Protein AF-A0A371QJ88-F1 (afdb_monomer)

Foldseek 3Di:
DDDDDDDDDDDDDDDPPPDDDPDDDPPVVPDPVVVVVVLVVVPPPPPDDCPVVLVSLLVVLQVVQVVLCVVCDPLQDDAQAKWKDFLQLAFKAAAPVLLVSCCSSNVGNFRTAGADQSVPDPRIGGHPLCPDLVLVLLCCCQVVVDDSCPGPVLVVVVVCQVVVNDDPDNDNVVVVVVVVVLNVQLVVCLVVVAHDPPSVQAWEWEAGLVRRTYTYNDNSSVSSSCVSSPRRIYMHTGHYYYNNCSVVRVVGRDD

Radius of gyration: 26.56 Å; Cα contacts (8 Å, |Δi|>4): 319; chains: 1; bounding box: 78×55×62 Å

Secondary structure (DSSP, 8-state):
---------------TTS-------SSSTT-HHHHHHHHHHHHTT--SSTHHHHHHHHHHHHHHHHHHHHHHGGGSPPTT-EEEE-GGGEEEEE-HHHHHHHHHHHS-SS--EE-S-GGGSTTEEE--GGGSHHHHHHHHHHTT---GGGSHHHHHHHHHHHTT---S-SSHHHHHHHHHHHHHHHHHHHHHS-----TTTPEEEEE-TTS-EEE-SS-HHHHHHHHHHT-S-EEEEEEEEEGGGHHHHHTTB--

Mean predicted aligned error: 11.74 Å

pLDDT: mean 81.13, std 22.82, range [25.97, 98.56]

Structure (mmCIF, N/CA/C/O backbone):
data_AF-A0A371QJ88-F1
#
_entry.id   AF-A0A371QJ88-F1
#
loop_
_atom_site.group_PDB
_atom_site.id
_atom_site.type_symbol
_atom_site.label_atom_id
_atom_site.label_alt_id
_atom_site.label_comp_id
_atom_site.label_asym_id
_atom_site.label_entity_id
_atom_site.label_seq_id
_atom_site.pdbx_PDB_ins_code
_atom_site.Cartn_x
_atom_site.Cartn_y
_atom_site.Cartn_z
_atom_site.occupancy
_atom_site.B_iso_or_equiv
_atom_site.auth_seq_id
_atom_site.auth_comp_id
_atom_site.auth_asym_id
_atom_site.auth_atom_id
_atom_site.pdbx_PDB_model_num
ATOM 1 N N . MET A 1 1 ? 50.096 42.044 33.458 1.00 40.06 1 MET A N 1
ATOM 2 C CA . MET A 1 1 ? 49.447 41.025 32.610 1.00 40.06 1 MET A CA 1
ATOM 3 C C . MET A 1 1 ? 48.697 41.767 31.495 1.00 40.06 1 MET A C 1
ATOM 5 O O . MET A 1 1 ? 47.484 41.853 31.552 1.00 40.06 1 MET A O 1
ATOM 9 N N . THR A 1 2 ? 49.337 42.607 30.660 1.00 27.50 2 THR A N 1
ATOM 10 C CA . THR A 1 2 ? 50.165 42.291 29.455 1.00 27.50 2 THR A CA 1
ATOM 11 C C . THR A 1 2 ? 49.431 41.319 28.518 1.00 27.50 2 THR A C 1
ATOM 13 O O . THR A 1 2 ? 49.314 40.153 28.862 1.00 27.50 2 THR A O 1
ATOM 16 N N . SER A 1 3 ? 48.706 41.767 27.480 1.00 27.89 3 SER A N 1
ATOM 17 C CA . SER A 1 3 ? 49.141 42.297 26.161 1.00 27.89 3 SER A CA 1
ATOM 18 C C . SER A 1 3 ? 50.117 41.377 25.418 1.00 27.89 3 SER A C 1
ATOM 20 O O . SER A 1 3 ? 51.219 41.169 25.913 1.00 27.89 3 SER A O 1
ATOM 22 N N . PHE A 1 4 ? 49.736 40.860 24.241 1.00 27.59 4 PHE A N 1
ATOM 23 C CA . PHE A 1 4 ? 50.265 41.306 22.938 1.00 27.59 4 PHE A CA 1
ATOM 24 C C . PHE A 1 4 ? 49.777 40.415 21.780 1.00 27.59 4 PHE A C 1
ATOM 26 O O . PHE A 1 4 ? 49.982 39.204 21.759 1.00 27.59 4 PHE A O 1
ATOM 33 N N . TYR A 1 5 ? 49.188 41.071 20.779 1.00 29.75 5 TYR A N 1
ATOM 34 C CA . TYR A 1 5 ? 49.092 40.615 19.394 1.00 29.75 5 TYR A CA 1
ATOM 35 C C . TYR A 1 5 ? 50.493 40.329 18.825 1.00 29.75 5 TYR A C 1
ATOM 37 O O . TYR A 1 5 ? 51.413 41.124 19.027 1.00 29.75 5 TYR A O 1
ATOM 45 N N . LYS A 1 6 ? 50.639 39.267 18.022 1.00 29.31 6 LYS A N 1
ATOM 46 C CA . LYS A 1 6 ? 51.743 39.139 17.059 1.00 29.31 6 LYS A CA 1
ATOM 47 C C . LYS A 1 6 ? 51.201 38.791 15.677 1.00 29.31 6 LYS A C 1
ATOM 49 O O . LYS A 1 6 ? 50.751 37.679 15.425 1.00 29.31 6 LYS A O 1
ATOM 54 N N . HIS A 1 7 ? 51.281 39.782 14.795 1.00 30.50 7 HIS A N 1
ATOM 55 C CA . HIS A 1 7 ? 51.346 39.603 13.353 1.00 30.50 7 HIS A CA 1
ATOM 56 C C . HIS A 1 7 ? 52.623 38.841 12.974 1.00 30.50 7 HIS A C 1
ATOM 58 O O . HIS A 1 7 ? 53.701 39.153 13.481 1.00 30.50 7 HIS A O 1
ATOM 64 N N . GLN A 1 8 ? 52.515 37.934 12.005 1.00 27.50 8 GLN A N 1
ATOM 65 C CA . GLN A 1 8 ? 53.605 37.626 11.083 1.00 27.50 8 GLN A CA 1
ATOM 66 C C . GLN A 1 8 ? 53.040 37.509 9.663 1.00 27.50 8 GLN A C 1
ATOM 68 O O . GLN A 1 8 ? 52.150 36.711 9.384 1.00 27.50 8 GLN A O 1
ATOM 73 N N . THR A 1 9 ? 53.543 38.383 8.798 1.00 30.31 9 THR A N 1
ATOM 74 C CA . THR A 1 9 ? 53.370 38.433 7.343 1.00 30.31 9 THR A CA 1
ATOM 75 C C . THR A 1 9 ? 54.591 37.836 6.637 1.00 30.31 9 THR A C 1
ATOM 77 O O . THR A 1 9 ? 55.674 37.822 7.218 1.00 30.31 9 THR A O 1
ATOM 80 N N . PHE A 1 10 ? 54.401 37.509 5.349 1.00 25.97 10 PHE A N 1
ATOM 81 C CA . PHE A 1 10 ? 55.337 36.968 4.340 1.00 25.97 10 PHE A CA 1
ATOM 82 C C . PHE A 1 10 ? 55.585 35.451 4.439 1.00 25.97 10 PHE A C 1
ATOM 84 O O . PHE A 1 10 ? 55.811 34.930 5.516 1.00 25.97 10 PHE A O 1
ATOM 91 N N . SER A 1 11 ? 55.535 34.667 3.359 1.00 26.05 11 SER A N 1
ATOM 92 C CA . SER A 1 11 ? 55.889 34.971 1.970 1.00 26.05 11 SER A CA 1
ATOM 93 C C . SER A 1 11 ? 55.051 34.191 0.944 1.00 26.05 11 SER A C 1
ATOM 95 O O . SER A 1 11 ? 54.441 33.161 1.215 1.00 26.05 11 SER A O 1
ATOM 97 N N . GLN A 1 12 ? 55.041 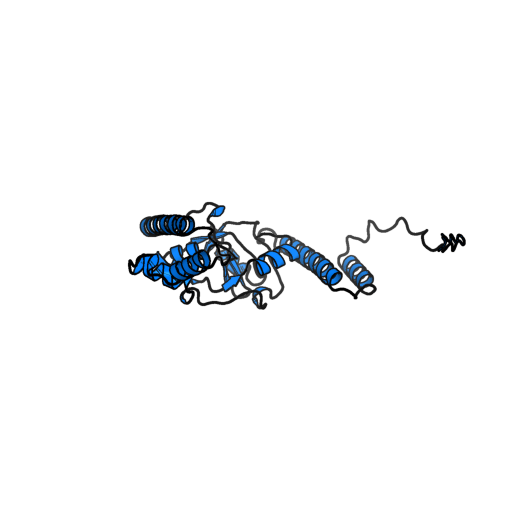34.742 -0.267 1.00 38.69 12 GLN A N 1
ATOM 98 C CA . GLN A 1 12 ? 54.499 34.174 -1.492 1.00 38.69 12 GLN A CA 1
ATOM 99 C C . GLN A 1 12 ? 55.132 32.809 -1.807 1.00 38.69 12 GLN A C 1
ATOM 101 O O . GLN A 1 12 ? 56.353 32.701 -1.889 1.00 38.69 12 GLN A O 1
ATOM 106 N N . ILE A 1 13 ? 54.301 31.806 -2.097 1.00 30.06 13 ILE A N 1
ATOM 107 C CA . ILE A 1 13 ? 54.683 30.691 -2.969 1.00 30.06 13 ILE A CA 1
ATOM 108 C C . ILE A 1 13 ? 53.689 30.684 -4.125 1.00 30.06 13 ILE A C 1
ATOM 110 O O . ILE A 1 13 ? 52.554 30.223 -4.021 1.00 30.06 13 ILE A O 1
ATOM 114 N N . THR A 1 14 ? 54.130 31.265 -5.232 1.00 37.59 14 THR A N 1
ATOM 115 C CA . THR A 1 14 ? 53.551 31.086 -6.556 1.00 37.59 14 THR A CA 1
ATOM 116 C C . THR A 1 14 ? 53.763 29.632 -6.974 1.00 37.59 14 THR A C 1
ATOM 118 O O . THR A 1 14 ? 54.897 29.194 -7.144 1.00 37.59 14 THR A O 1
ATOM 121 N N . ASN A 1 15 ? 52.683 28.866 -7.155 1.00 28.67 15 ASN A N 1
ATOM 122 C CA . ASN A 1 15 ? 52.764 27.577 -7.840 1.00 28.67 15 ASN A CA 1
ATOM 123 C C . ASN A 1 15 ? 52.044 27.682 -9.203 1.00 28.67 15 ASN A C 1
ATOM 125 O O . ASN A 1 15 ? 50.816 27.804 -9.235 1.00 28.67 15 ASN A O 1
ATOM 129 N N . PRO A 1 16 ? 52.777 27.699 -10.332 1.00 31.33 16 PRO A N 1
ATOM 130 C CA . PRO A 1 16 ? 52.271 28.088 -11.650 1.00 31.33 16 PRO A CA 1
ATOM 131 C C . PRO A 1 16 ? 51.608 26.932 -12.424 1.00 31.33 16 PRO A C 1
ATOM 133 O O . PRO A 1 16 ? 51.779 26.818 -13.633 1.00 31.33 16 PRO A O 1
ATOM 136 N N . ALA A 1 17 ? 50.829 26.073 -11.761 1.00 27.61 17 ALA A N 1
ATOM 137 C CA . ALA A 1 17 ? 50.189 24.918 -12.410 1.00 27.61 17 ALA A CA 1
ATOM 138 C C . ALA A 1 17 ? 48.692 25.108 -12.738 1.00 27.61 17 ALA A C 1
ATOM 140 O O . ALA A 1 17 ? 48.061 24.209 -13.287 1.00 27.61 17 ALA A O 1
ATOM 141 N N . TYR A 1 18 ? 48.112 26.278 -12.441 1.00 31.84 18 TYR A N 1
ATOM 142 C CA . TYR A 1 18 ? 46.709 26.604 -12.736 1.00 31.84 18 TYR A CA 1
ATOM 143 C C . TYR A 1 18 ? 46.581 27.628 -13.865 1.00 31.84 18 TYR A C 1
ATOM 145 O O . TYR A 1 18 ? 45.961 28.677 -13.736 1.00 31.84 18 TYR A O 1
ATOM 153 N N . SER A 1 19 ? 47.173 27.324 -15.010 1.00 36.66 19 SER A N 1
ATOM 154 C CA . SER A 1 19 ? 46.778 27.932 -16.276 1.00 36.66 19 SER A CA 1
ATOM 155 C C . SER A 1 19 ? 47.145 26.962 -17.388 1.00 36.66 19 SER A C 1
ATOM 157 O O . SER A 1 19 ? 48.099 26.210 -17.251 1.00 36.66 19 SER A O 1
ATOM 159 N N . VAL A 1 20 ? 46.376 26.979 -18.473 1.00 30.83 20 VAL A N 1
ATOM 160 C CA . VAL A 1 20 ? 46.390 26.004 -19.576 1.00 30.83 20 VAL A CA 1
ATOM 161 C C . VAL A 1 20 ? 45.588 24.737 -19.266 1.00 30.83 20 VAL A C 1
ATOM 163 O O . VAL A 1 20 ? 46.087 23.768 -18.726 1.00 30.83 20 VAL A O 1
ATOM 166 N N . PHE A 1 21 ? 44.294 24.775 -19.583 1.00 26.89 21 PHE A N 1
ATOM 167 C CA . PHE A 1 21 ? 43.638 23.861 -20.533 1.00 26.89 21 PHE A CA 1
ATOM 168 C C . PHE A 1 21 ? 42.166 24.276 -20.627 1.00 26.89 21 PHE A C 1
ATOM 170 O O . PHE A 1 21 ? 41.245 23.615 -20.148 1.00 26.89 21 PHE A O 1
ATOM 177 N N . ARG A 1 22 ? 41.945 25.441 -21.245 1.00 31.52 22 ARG A N 1
ATOM 178 C CA . ARG A 1 22 ? 40.636 25.815 -21.772 1.00 31.52 22 ARG A CA 1
ATOM 179 C C . ARG A 1 22 ? 40.598 25.358 -23.229 1.00 31.52 22 ARG A C 1
ATOM 181 O O . ARG A 1 22 ? 41.499 25.676 -23.994 1.00 31.52 22 ARG A O 1
ATOM 188 N N . VAL A 1 23 ? 39.502 24.685 -23.573 1.00 36.91 23 VAL A N 1
ATOM 189 C CA . VAL A 1 23 ? 39.030 24.361 -24.928 1.00 36.91 23 VAL A CA 1
ATOM 190 C C . VAL A 1 23 ? 39.742 23.195 -25.624 1.00 36.91 23 VAL A C 1
ATOM 192 O O . VAL A 1 23 ? 40.760 23.372 -26.280 1.00 36.91 23 VAL A O 1
ATOM 195 N N . LYS A 1 24 ? 39.118 22.009 -25.557 1.00 31.61 24 LYS A N 1
ATOM 196 C CA . LYS A 1 24 ? 38.758 21.166 -26.720 1.00 31.61 24 LYS A CA 1
ATOM 197 C C . LYS A 1 24 ? 38.134 19.848 -26.243 1.00 31.61 24 LYS A C 1
ATOM 199 O O . LYS A 1 24 ? 38.823 18.849 -26.179 1.00 31.61 24 LYS A O 1
ATOM 204 N N . THR A 1 25 ? 36.830 19.829 -25.958 1.00 40.03 25 THR A N 1
ATOM 205 C CA . THR A 1 25 ? 36.024 18.585 -25.966 1.00 40.03 25 THR A CA 1
ATOM 206 C C . THR A 1 25 ? 34.539 18.922 -25.831 1.00 40.03 25 THR A C 1
ATOM 208 O O . THR A 1 25 ? 33.926 18.691 -24.796 1.00 40.03 25 THR A O 1
ATOM 211 N N . VAL A 1 26 ? 33.944 19.481 -26.885 1.00 35.72 26 VAL A N 1
ATOM 212 C CA . VAL A 1 26 ? 32.475 19.451 -27.039 1.00 35.72 26 VAL A CA 1
ATOM 213 C C . VAL A 1 26 ? 32.051 18.244 -27.894 1.00 35.72 26 VAL A C 1
ATOM 215 O O . VAL A 1 26 ? 30.976 17.702 -27.688 1.00 35.72 26 VAL A O 1
ATOM 218 N N . ASN A 1 27 ? 32.946 17.690 -28.725 1.00 37.84 27 ASN A N 1
ATOM 219 C CA . ASN A 1 27 ? 32.610 16.572 -29.624 1.00 37.84 27 ASN A CA 1
ATOM 220 C C . ASN A 1 27 ? 32.930 15.160 -29.090 1.00 37.84 27 ASN A C 1
ATOM 222 O O . ASN A 1 27 ? 32.548 14.182 -29.720 1.00 37.84 27 ASN A O 1
ATOM 226 N N . GLN A 1 28 ? 33.597 15.011 -27.936 1.00 36.47 28 GLN A N 1
ATOM 227 C CA . GLN A 1 28 ? 33.904 13.687 -27.351 1.00 36.47 28 GLN A CA 1
ATOM 228 C C . GLN A 1 28 ? 32.889 13.215 -26.293 1.00 36.47 28 GLN A C 1
ATOM 230 O O . GLN A 1 28 ? 32.981 12.084 -25.817 1.00 36.47 28 GLN A O 1
ATOM 235 N N . LEU A 1 29 ? 31.909 14.054 -25.942 1.00 39.84 29 LEU A N 1
ATOM 236 C CA . LEU A 1 29 ? 30.897 13.771 -24.914 1.00 39.84 29 LEU A CA 1
ATOM 237 C C . LEU A 1 29 ? 29.719 12.918 -25.417 1.00 39.84 29 LEU A C 1
ATOM 239 O O . LEU A 1 29 ? 28.900 12.491 -24.610 1.00 39.84 29 LEU A O 1
ATOM 243 N N . ASN A 1 30 ? 29.664 12.616 -26.718 1.00 42.38 30 ASN A N 1
ATOM 244 C CA . ASN A 1 30 ? 28.621 11.773 -27.315 1.00 42.38 30 ASN A CA 1
ATOM 245 C C . ASN A 1 30 ? 28.975 10.275 -27.334 1.00 42.38 30 ASN A C 1
ATOM 247 O O . ASN A 1 30 ? 28.167 9.473 -27.790 1.00 42.38 30 ASN A O 1
ATOM 251 N N . ASN A 1 31 ? 30.162 9.883 -26.850 1.00 49.59 31 ASN A N 1
ATOM 252 C CA . ASN A 1 31 ? 30.547 8.476 -26.739 1.00 49.59 31 ASN A CA 1
ATOM 253 C C . ASN A 1 31 ? 30.393 7.988 -25.276 1.00 49.59 31 ASN A C 1
ATOM 255 O O . ASN A 1 31 ? 31.160 8.431 -24.410 1.00 49.59 31 ASN A O 1
ATOM 259 N N . PRO A 1 32 ? 29.453 7.062 -24.989 1.00 52.38 32 PRO A N 1
ATOM 260 C CA . PRO A 1 32 ? 29.212 6.520 -23.650 1.00 52.38 32 PRO A CA 1
ATOM 261 C C . PRO A 1 32 ? 30.454 5.903 -22.991 1.00 52.38 32 PRO A C 1
ATOM 263 O O . PRO A 1 32 ? 30.621 6.013 -21.776 1.00 52.38 32 PRO A O 1
ATOM 266 N N . GLU A 1 33 ? 31.362 5.306 -23.771 1.00 47.72 33 GLU A N 1
ATOM 267 C CA . GLU A 1 33 ? 32.591 4.702 -23.244 1.00 47.72 33 GLU A CA 1
ATOM 268 C C . GLU A 1 33 ? 33.597 5.746 -22.759 1.00 47.72 33 GLU A C 1
ATOM 270 O O . GLU A 1 33 ? 34.283 5.536 -21.758 1.00 47.72 33 GLU A O 1
ATOM 275 N N . ASN A 1 34 ? 33.674 6.896 -23.430 1.00 47.50 34 ASN A N 1
ATOM 276 C CA . ASN A 1 34 ? 34.569 7.980 -23.026 1.00 47.50 34 ASN A CA 1
ATOM 277 C C . ASN A 1 34 ? 34.049 8.686 -21.773 1.00 47.50 34 ASN A C 1
ATOM 279 O O . ASN A 1 34 ? 34.838 9.047 -20.899 1.00 47.50 34 ASN A O 1
ATOM 283 N N . LEU A 1 35 ? 32.725 8.809 -21.636 1.00 48.66 35 LEU A N 1
ATOM 284 C CA . LEU A 1 35 ? 32.104 9.317 -20.416 1.00 48.66 35 LEU A CA 1
ATOM 285 C C . LEU A 1 35 ? 32.332 8.353 -19.239 1.00 48.66 35 LEU A C 1
ATOM 287 O O . LEU A 1 35 ? 32.696 8.800 -18.152 1.00 48.66 35 LEU A O 1
ATOM 291 N N . ALA A 1 36 ? 32.211 7.040 -19.465 1.00 51.59 36 ALA A N 1
ATOM 292 C CA . ALA A 1 36 ? 32.511 6.015 -18.467 1.00 51.59 36 ALA A CA 1
ATOM 293 C C . ALA A 1 36 ? 33.990 6.040 -18.042 1.00 51.59 36 ALA A C 1
ATOM 295 O O . ALA A 1 36 ? 34.281 6.094 -16.849 1.00 51.59 36 ALA A O 1
ATOM 296 N N . LYS A 1 37 ? 34.932 6.105 -18.993 1.00 49.78 37 LYS A N 1
ATOM 297 C CA . LYS A 1 37 ? 36.377 6.202 -18.708 1.00 49.78 37 LYS A CA 1
ATOM 298 C C . LYS A 1 37 ? 36.742 7.491 -17.960 1.00 49.78 37 LYS A C 1
ATOM 300 O O . LYS A 1 37 ? 37.565 7.456 -17.047 1.00 49.78 37 LYS A O 1
ATOM 305 N N . MET A 1 38 ? 36.113 8.620 -18.295 1.00 52.09 38 MET A N 1
ATOM 306 C CA . MET A 1 38 ? 36.354 9.900 -17.617 1.00 52.09 38 MET A CA 1
ATOM 307 C C . MET A 1 38 ? 35.774 9.927 -16.195 1.00 52.09 38 MET A C 1
ATOM 309 O O . MET A 1 38 ? 36.400 10.477 -15.287 1.00 52.09 38 MET A O 1
ATOM 313 N N . LEU A 1 39 ? 34.602 9.317 -15.986 1.00 49.97 39 LEU A N 1
ATOM 314 C CA . LEU A 1 39 ? 34.002 9.171 -14.660 1.00 49.97 39 LEU A CA 1
ATOM 315 C C . LEU A 1 39 ? 34.854 8.258 -13.776 1.00 49.97 39 LEU A C 1
ATOM 317 O O . LEU A 1 39 ? 35.158 8.662 -12.661 1.00 49.97 39 LEU A O 1
ATOM 321 N N . VAL A 1 40 ? 35.329 7.124 -14.306 1.00 51.28 40 VAL A N 1
ATOM 322 C CA . VAL A 1 40 ? 36.216 6.179 -13.604 1.00 51.28 40 VAL A CA 1
ATOM 323 C C . VAL A 1 40 ? 37.545 6.834 -13.205 1.00 51.28 40 VAL A C 1
ATOM 325 O O . VAL A 1 40 ? 37.991 6.670 -12.068 1.00 51.28 40 VAL A O 1
ATOM 328 N N . LYS A 1 41 ? 38.150 7.641 -14.090 1.00 42.88 41 LYS A N 1
ATOM 329 C CA . LYS A 1 41 ? 39.428 8.318 -13.810 1.00 42.88 41 LYS A CA 1
ATOM 330 C C . LYS A 1 41 ? 39.300 9.449 -12.782 1.00 42.88 41 LYS A C 1
ATOM 332 O O . LYS A 1 41 ? 40.206 9.635 -11.985 1.00 42.88 41 LYS A O 1
ATOM 337 N N . ARG A 1 42 ? 38.175 10.177 -12.747 1.00 45.03 42 ARG A N 1
ATOM 338 C CA . ARG A 1 42 ? 37.919 11.203 -11.712 1.00 45.03 42 ARG A CA 1
ATOM 339 C C . ARG A 1 42 ? 37.553 10.619 -10.348 1.00 45.03 42 ARG A C 1
ATOM 341 O O . ARG A 1 42 ? 37.717 11.304 -9.346 1.00 45.03 42 ARG A O 1
ATOM 348 N N . THR A 1 43 ? 37.042 9.392 -10.299 1.00 48.03 43 THR A N 1
ATOM 349 C CA . THR A 1 43 ? 36.662 8.738 -9.039 1.00 48.03 43 THR A CA 1
ATOM 350 C C . THR A 1 43 ? 37.813 8.075 -8.301 1.00 48.03 43 THR A C 1
ATOM 352 O O . THR A 1 43 ? 37.668 7.842 -7.107 1.00 48.03 43 THR A O 1
ATOM 355 N N . PHE A 1 44 ? 38.940 7.789 -8.959 1.00 42.50 44 PHE A N 1
ATOM 356 C CA . PHE A 1 44 ? 40.029 7.036 -8.331 1.00 42.50 44 PHE A CA 1
ATOM 357 C C . PHE A 1 44 ? 40.831 7.841 -7.293 1.00 42.50 44 PHE A C 1
ATOM 359 O O . PHE A 1 44 ? 41.313 7.254 -6.332 1.00 42.50 44 PHE A O 1
ATOM 366 N N . ASP A 1 45 ? 40.882 9.172 -7.401 1.00 40.25 45 ASP A N 1
ATOM 367 C CA . ASP A 1 45 ? 41.717 9.995 -6.508 1.00 40.25 45 ASP A CA 1
ATOM 368 C C . ASP A 1 45 ? 41.008 10.469 -5.221 1.00 40.25 45 ASP A C 1
ATOM 370 O O . ASP A 1 45 ? 41.647 11.049 -4.346 1.00 40.25 45 ASP A O 1
ATOM 374 N N . HIS A 1 46 ? 39.698 10.231 -5.055 1.00 43.00 46 HIS A N 1
ATOM 375 C CA . HIS A 1 46 ? 38.909 10.768 -3.925 1.00 43.00 46 HIS A CA 1
ATOM 376 C C . HIS A 1 46 ? 38.005 9.733 -3.231 1.00 43.00 46 HIS A C 1
ATOM 378 O O . HIS A 1 46 ? 36.943 10.060 -2.696 1.00 43.00 46 HIS A O 1
ATOM 384 N N . ILE A 1 47 ? 38.437 8.470 -3.191 1.00 43.91 47 ILE A N 1
ATOM 385 C CA . ILE A 1 47 ? 37.790 7.409 -2.403 1.00 43.91 47 ILE A CA 1
ATOM 386 C C . ILE A 1 47 ? 38.234 7.521 -0.938 1.00 43.91 47 ILE A C 1
ATOM 388 O O . ILE A 1 47 ? 38.945 6.677 -0.411 1.00 43.91 47 ILE A O 1
ATOM 392 N N . TYR A 1 48 ? 37.821 8.589 -0.265 1.00 42.66 48 TYR A N 1
ATOM 393 C CA . TYR A 1 48 ? 37.750 8.628 1.192 1.00 42.66 48 TYR A CA 1
ATOM 394 C C . TYR A 1 48 ? 36.593 9.560 1.543 1.00 42.66 48 TYR A C 1
ATOM 396 O O . TYR A 1 48 ? 36.574 10.706 1.104 1.00 42.66 48 TYR A O 1
ATOM 404 N N . ASN A 1 49 ? 35.619 9.047 2.299 1.00 38.81 49 ASN A N 1
ATOM 405 C CA . ASN A 1 49 ? 34.334 9.656 2.686 1.00 38.81 49 ASN A CA 1
ATOM 406 C C . ASN A 1 49 ? 33.168 9.288 1.742 1.00 38.81 49 ASN A C 1
ATOM 408 O O . ASN A 1 49 ? 32.909 9.940 0.731 1.00 38.81 49 ASN A O 1
ATOM 412 N N . GLY A 1 50 ? 32.413 8.243 2.112 1.00 49.09 50 GLY A N 1
ATOM 413 C CA . GLY A 1 50 ? 31.319 7.596 1.356 1.00 49.09 50 GLY A CA 1
ATOM 414 C C . GLY A 1 50 ? 30.120 8.453 0.898 1.00 49.09 50 GLY A C 1
ATOM 415 O O . GLY A 1 50 ? 29.116 7.908 0.446 1.00 49.09 50 GLY A O 1
ATOM 416 N N . SER A 1 51 ? 30.201 9.781 0.962 1.00 50.88 51 SER A N 1
ATOM 417 C CA . SER A 1 51 ? 29.259 10.701 0.312 1.00 50.88 51 SER A CA 1
ATOM 418 C C . SER A 1 51 ? 29.496 10.783 -1.207 1.00 50.88 51 SER A C 1
ATOM 420 O O . SER A 1 51 ? 28.546 10.796 -1.996 1.00 50.88 51 SER A O 1
ATOM 422 N N . LEU A 1 52 ? 30.763 10.734 -1.647 1.00 51.84 52 LEU A N 1
ATOM 423 C CA . LEU A 1 52 ? 31.110 10.807 -3.072 1.00 51.84 52 LEU A CA 1
ATOM 424 C C . LEU A 1 52 ? 30.654 9.551 -3.839 1.00 51.84 52 LEU A C 1
ATOM 426 O O . LEU A 1 52 ? 30.160 9.660 -4.962 1.00 51.84 52 LEU A O 1
ATOM 430 N N . SER A 1 53 ? 30.731 8.368 -3.214 1.00 68.25 53 SER A N 1
ATOM 431 C CA . SER A 1 53 ? 30.277 7.106 -3.817 1.00 68.25 53 SER A CA 1
ATOM 432 C C . SER A 1 53 ? 28.762 7.085 -4.038 1.00 68.25 53 SER A C 1
ATOM 434 O O . SER A 1 53 ? 28.312 6.681 -5.108 1.00 68.25 53 SER A O 1
ATOM 436 N N . LYS A 1 54 ? 27.961 7.608 -3.095 1.00 70.38 54 LYS A N 1
ATOM 437 C CA . LYS A 1 54 ? 26.503 7.747 -3.263 1.00 70.38 54 LYS A CA 1
ATOM 438 C C . LYS A 1 54 ? 26.14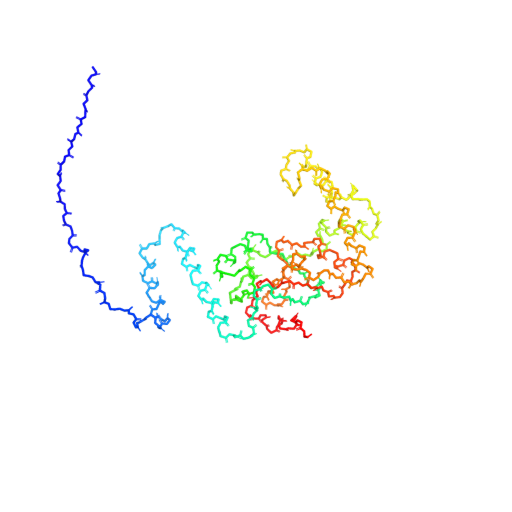3 8.694 -4.411 1.00 70.38 54 LYS A C 1
ATOM 440 O O . LYS A 1 54 ? 25.277 8.363 -5.220 1.00 70.38 54 LYS A O 1
ATOM 445 N N . ALA A 1 55 ? 26.815 9.842 -4.522 1.00 75.31 55 ALA A N 1
ATOM 446 C CA . ALA A 1 55 ? 26.567 10.807 -5.598 1.00 75.31 55 ALA A CA 1
ATOM 447 C C . ALA A 1 55 ? 26.935 10.251 -6.987 1.00 75.31 55 ALA A C 1
ATOM 449 O O . ALA A 1 55 ? 26.211 10.473 -7.963 1.00 75.31 55 ALA A O 1
ATOM 450 N N . VAL A 1 56 ? 28.038 9.504 -7.078 1.00 80.38 56 VAL A N 1
ATOM 451 C CA . VAL A 1 56 ? 28.459 8.815 -8.306 1.00 80.38 56 VAL A CA 1
ATOM 452 C C . VAL A 1 56 ? 27.474 7.703 -8.667 1.00 80.38 56 VAL A C 1
ATOM 454 O O . VAL A 1 56 ? 26.979 7.685 -9.794 1.00 80.38 56 VAL A O 1
ATOM 457 N N . ASN A 1 57 ? 27.111 6.841 -7.713 1.00 78.88 57 ASN A N 1
ATOM 458 C CA . ASN A 1 57 ? 26.139 5.763 -7.923 1.00 78.88 57 ASN A CA 1
ATOM 459 C C . ASN A 1 57 ? 24.780 6.302 -8.368 1.00 78.88 57 ASN A C 1
ATOM 461 O O . ASN A 1 57 ? 24.182 5.767 -9.298 1.00 78.88 57 ASN A O 1
ATOM 465 N N . ARG A 1 58 ? 24.330 7.422 -7.791 1.00 83.56 58 ARG A N 1
ATOM 466 C CA . ARG A 1 58 ? 23.140 8.138 -8.261 1.00 83.56 58 ARG A CA 1
ATOM 467 C C . ARG A 1 58 ? 23.251 8.546 -9.722 1.00 83.56 58 ARG A C 1
ATOM 469 O O . ARG A 1 58 ? 22.342 8.258 -10.489 1.00 83.56 58 ARG A O 1
ATOM 476 N N . LYS A 1 59 ? 24.339 9.207 -10.130 1.00 84.50 59 LYS A N 1
ATOM 477 C CA . LYS A 1 59 ? 24.506 9.623 -11.534 1.00 84.50 59 LYS A CA 1
ATOM 478 C C . LYS A 1 59 ? 24.503 8.425 -12.482 1.00 84.50 59 LYS A C 1
ATOM 480 O O . LYS A 1 59 ? 23.875 8.498 -13.536 1.00 84.50 59 LYS A O 1
ATOM 485 N N . ILE A 1 60 ? 25.165 7.335 -12.096 1.00 85.25 60 ILE A N 1
ATOM 486 C CA . ILE A 1 60 ? 25.203 6.094 -12.874 1.00 85.25 60 ILE A CA 1
ATOM 487 C C . ILE A 1 60 ? 23.796 5.497 -13.000 1.00 85.25 60 ILE A C 1
ATOM 489 O O . ILE A 1 60 ? 23.352 5.236 -14.116 1.00 85.25 60 ILE A O 1
ATOM 493 N N . ASN A 1 61 ? 23.075 5.320 -11.892 1.00 83.94 61 ASN A N 1
ATOM 494 C CA . ASN A 1 61 ? 21.745 4.704 -11.885 1.00 83.94 61 ASN A CA 1
ATOM 495 C C . ASN A 1 61 ? 20.706 5.555 -12.625 1.00 83.94 61 ASN A C 1
ATOM 497 O O . ASN A 1 61 ? 19.937 5.020 -13.423 1.00 83.94 61 ASN A O 1
ATOM 501 N N . LEU A 1 62 ? 20.747 6.877 -12.455 1.00 86.31 62 LEU A N 1
ATOM 502 C CA . LEU A 1 62 ? 19.927 7.824 -13.209 1.00 86.31 62 LEU A CA 1
ATOM 503 C C . LEU A 1 62 ? 20.169 7.687 -14.717 1.00 86.31 62 LEU A C 1
ATOM 505 O O . LEU A 1 62 ? 19.222 7.592 -15.496 1.00 86.31 62 LEU A O 1
ATOM 509 N N . TYR A 1 63 ? 21.435 7.661 -15.142 1.00 87.56 63 TYR A N 1
ATOM 510 C CA . TYR A 1 63 ? 21.788 7.542 -16.557 1.00 87.56 63 TYR A CA 1
ATOM 511 C C . TYR A 1 63 ? 21.352 6.196 -17.144 1.00 87.56 63 TYR A C 1
ATOM 513 O O . TYR A 1 63 ? 20.751 6.159 -18.216 1.00 87.56 63 TYR A O 1
ATOM 521 N N . LYS A 1 64 ? 21.579 5.097 -16.414 1.00 87.25 64 LYS A N 1
ATOM 522 C CA . LYS A 1 64 ? 21.132 3.756 -16.813 1.00 87.25 64 LYS A CA 1
ATOM 523 C C . LYS A 1 64 ? 19.611 3.674 -16.947 1.00 87.25 64 LYS A C 1
ATOM 525 O O . LYS A 1 64 ? 19.135 3.162 -17.953 1.00 87.25 64 LYS A O 1
ATOM 530 N N . THR A 1 65 ? 18.867 4.230 -15.989 1.00 87.31 65 THR A N 1
ATOM 531 C CA . THR A 1 65 ? 17.392 4.274 -16.017 1.00 87.31 65 THR A CA 1
ATOM 532 C C . THR A 1 65 ? 16.894 5.050 -17.237 1.00 87.31 65 THR A C 1
ATOM 534 O O . THR A 1 65 ? 16.050 4.555 -17.978 1.00 87.31 65 THR A O 1
ATOM 537 N N . LYS A 1 66 ? 17.476 6.225 -17.518 1.00 89.25 66 LYS A N 1
ATOM 538 C CA . LYS A 1 66 ? 17.119 7.038 -18.694 1.00 89.25 66 LYS A CA 1
ATOM 539 C C . LYS A 1 66 ? 17.427 6.345 -20.020 1.00 89.25 66 LYS A C 1
ATOM 541 O O . LYS A 1 66 ? 16.596 6.371 -20.922 1.00 89.25 66 LYS A O 1
ATOM 546 N N . ILE A 1 67 ? 18.599 5.714 -20.145 1.00 90.19 67 ILE A N 1
ATOM 547 C CA . ILE A 1 67 ? 18.934 4.912 -21.331 1.00 90.19 67 ILE A CA 1
ATOM 548 C C . ILE A 1 67 ? 17.933 3.777 -21.497 1.00 90.19 67 ILE A C 1
ATOM 550 O O . ILE A 1 67 ? 17.491 3.519 -22.612 1.00 90.19 67 ILE A O 1
ATOM 554 N N . LEU A 1 68 ? 17.590 3.087 -20.409 1.00 90.38 68 LEU A N 1
ATOM 555 C CA . LEU A 1 68 ? 16.675 1.960 -20.465 1.00 90.38 68 LEU A CA 1
ATOM 556 C C . LEU A 1 68 ? 15.290 2.392 -20.939 1.00 90.38 68 LEU A C 1
ATOM 558 O O . LEU A 1 68 ? 14.779 1.808 -21.887 1.00 90.38 68 LEU A O 1
ATOM 562 N N . HIS A 1 69 ? 14.744 3.457 -20.348 1.00 92.69 69 HIS A N 1
ATOM 563 C CA . HIS A 1 69 ? 13.500 4.095 -20.787 1.00 92.69 69 HIS A CA 1
ATOM 564 C C . HIS A 1 69 ? 13.550 4.471 -22.272 1.00 92.69 69 HIS A C 1
ATOM 566 O O . HIS A 1 69 ? 12.639 4.143 -23.023 1.00 92.69 69 HIS A O 1
ATOM 572 N N . SER A 1 70 ? 14.652 5.077 -22.723 1.00 91.62 70 SER A N 1
ATOM 573 C CA . SER A 1 70 ? 14.839 5.426 -24.136 1.00 91.62 70 SER A CA 1
ATOM 574 C C . SER A 1 70 ? 14.865 4.201 -25.057 1.00 91.62 70 SER A C 1
ATOM 576 O O . SER A 1 70 ? 14.323 4.268 -26.155 1.00 91.62 70 SER A O 1
ATOM 578 N N . LYS A 1 71 ? 15.463 3.085 -24.619 1.00 92.69 71 LYS A N 1
ATOM 579 C CA . LYS A 1 71 ? 15.533 1.836 -25.392 1.00 92.69 71 LYS A CA 1
ATOM 580 C C . LYS A 1 71 ? 14.188 1.122 -25.499 1.00 92.69 71 LYS A C 1
ATOM 582 O O . LYS A 1 71 ? 13.877 0.605 -26.564 1.00 92.69 71 LYS A O 1
ATOM 587 N N . ILE A 1 72 ? 13.422 1.062 -24.410 1.00 92.69 72 ILE A N 1
ATOM 588 C CA . ILE A 1 72 ? 12.119 0.376 -24.390 1.00 92.69 72 ILE A CA 1
ATOM 589 C C . ILE A 1 72 ? 10.985 1.247 -24.955 1.00 92.69 72 ILE A C 1
ATOM 591 O O . ILE A 1 72 ? 9.908 0.735 -25.254 1.00 92.69 72 ILE A O 1
ATOM 595 N N . GLY A 1 73 ? 11.218 2.553 -25.130 1.00 92.12 73 GLY A N 1
ATOM 596 C CA . GLY A 1 73 ? 10.300 3.468 -25.807 1.00 92.12 73 GLY A CA 1
ATOM 597 C C . GLY A 1 73 ? 8.912 3.474 -25.170 1.00 92.12 73 GLY A C 1
ATOM 598 O O . GLY A 1 73 ? 8.779 3.650 -23.963 1.00 92.12 73 GLY A O 1
ATOM 599 N N . ASN A 1 74 ? 7.876 3.231 -25.975 1.00 90.00 74 ASN A N 1
ATOM 600 C CA . ASN A 1 74 ? 6.471 3.259 -25.538 1.00 90.00 74 ASN A CA 1
ATOM 601 C C . ASN A 1 74 ? 6.101 2.145 -24.538 1.00 90.00 74 ASN A C 1
ATOM 603 O O . ASN A 1 74 ? 5.036 2.186 -23.921 1.00 90.00 74 ASN A O 1
ATOM 607 N N . LEU A 1 75 ? 6.970 1.146 -24.353 1.00 91.19 75 LEU A N 1
ATOM 608 C CA . LEU A 1 75 ? 6.794 0.146 -23.301 1.00 91.19 75 LEU A CA 1
ATOM 609 C C . LEU A 1 75 ? 7.165 0.699 -21.919 1.00 91.19 75 LEU A C 1
ATOM 611 O O . LEU A 1 75 ? 6.736 0.131 -20.916 1.00 91.19 75 LEU A O 1
ATOM 615 N N . ALA A 1 76 ? 7.923 1.802 -21.847 1.00 92.50 76 ALA A N 1
ATOM 616 C CA . ALA A 1 76 ? 8.231 2.461 -20.584 1.00 92.50 76 ALA A CA 1
ATOM 617 C C . ALA A 1 76 ? 6.938 2.942 -19.899 1.00 92.50 76 ALA A C 1
ATOM 619 O O . ALA A 1 76 ? 6.051 3.476 -20.575 1.00 92.50 76 ALA A O 1
ATOM 620 N N . PRO A 1 77 ? 6.817 2.787 -18.572 1.00 93.31 77 PRO A N 1
ATOM 621 C CA . PRO A 1 77 ? 5.727 3.377 -17.815 1.00 93.31 77 PRO A CA 1
ATOM 622 C C . PRO A 1 77 ? 5.783 4.895 -17.853 1.00 93.31 77 PRO A C 1
ATOM 624 O O . PRO A 1 77 ? 6.858 5.495 -17.742 1.00 93.31 77 PRO A O 1
ATOM 627 N N . VAL A 1 78 ? 4.612 5.516 -17.930 1.00 91.12 78 VAL A N 1
ATOM 628 C CA . VAL A 1 78 ? 4.492 6.946 -17.645 1.00 91.12 78 VAL A CA 1
ATOM 629 C C . VAL A 1 78 ? 4.506 7.127 -16.119 1.00 91.12 78 VAL A C 1
ATOM 631 O O . VAL A 1 78 ? 3.953 6.290 -15.400 1.00 91.12 78 VAL A O 1
ATOM 634 N N . PRO A 1 79 ? 5.147 8.177 -15.571 1.00 89.44 79 PRO A N 1
ATOM 635 C CA . PRO A 1 79 ? 5.025 8.480 -14.150 1.00 89.44 79 PRO A CA 1
ATOM 636 C C . PRO A 1 79 ? 3.556 8.562 -13.727 1.00 89.44 79 PRO A C 1
ATOM 638 O O . PRO A 1 79 ? 2.745 9.185 -14.407 1.00 89.44 79 PRO A O 1
ATOM 641 N N . ASP A 1 80 ? 3.239 7.907 -12.612 1.00 90.38 80 ASP A N 1
ATOM 642 C CA . ASP A 1 80 ? 1.893 7.815 -12.034 1.00 90.38 80 ASP A CA 1
ATOM 643 C C . ASP A 1 80 ? 0.814 7.208 -12.957 1.00 90.38 80 ASP A C 1
ATOM 645 O O . ASP A 1 80 ? -0.381 7.361 -12.704 1.00 90.38 80 ASP A O 1
ATOM 649 N N . GLU A 1 81 ? 1.224 6.456 -13.986 1.00 94.06 81 GLU A N 1
ATOM 650 C CA . GLU A 1 81 ? 0.329 5.649 -14.817 1.00 94.06 81 GLU A CA 1
ATOM 651 C C . GLU A 1 81 ? -0.586 4.765 -13.957 1.00 94.06 81 GLU A C 1
ATOM 653 O O . GLU A 1 81 ? -0.130 4.086 -13.030 1.00 94.06 81 GLU A O 1
ATOM 658 N N . ILE A 1 82 ? -1.883 4.779 -14.273 1.00 95.38 82 ILE A N 1
ATOM 659 C CA . ILE A 1 82 ? -2.883 3.970 -13.580 1.00 95.38 82 ILE A CA 1
ATOM 660 C C . ILE A 1 82 ? -2.912 2.577 -14.215 1.00 95.38 82 ILE A C 1
ATOM 662 O O . ILE A 1 82 ? -3.026 2.433 -15.430 1.00 95.38 82 ILE A O 1
ATOM 666 N N . ILE A 1 83 ? -2.838 1.554 -13.374 1.00 95.56 83 ILE A N 1
ATOM 667 C CA . ILE A 1 83 ? -2.924 0.141 -13.732 1.00 95.56 83 ILE A CA 1
ATOM 668 C C . ILE A 1 83 ? -4.049 -0.536 -12.953 1.00 95.56 83 ILE A C 1
ATOM 670 O O . ILE A 1 83 ? -4.479 -0.049 -11.905 1.00 95.56 83 ILE A O 1
ATOM 674 N N . THR A 1 84 ? -4.503 -1.681 -13.450 1.00 96.31 84 THR A N 1
ATOM 675 C CA . THR A 1 84 ? -5.429 -2.560 -12.735 1.00 96.31 84 THR A CA 1
ATOM 676 C C . THR A 1 84 ? -4.677 -3.776 -12.218 1.00 96.31 84 THR A C 1
ATOM 678 O O . THR A 1 84 ? -3.964 -4.438 -12.970 1.00 96.31 84 THR A O 1
ATOM 681 N N . ILE A 1 85 ? -4.836 -4.082 -10.932 1.00 96.25 85 ILE A N 1
ATOM 682 C CA . ILE A 1 85 ? -4.180 -5.226 -10.292 1.00 96.25 85 ILE A CA 1
ATOM 683 C C . ILE A 1 85 ? -5.171 -6.075 -9.505 1.00 96.25 85 ILE A C 1
ATOM 685 O O . ILE A 1 85 ? -6.157 -5.566 -8.981 1.00 96.25 85 ILE A O 1
ATOM 689 N N . ASP A 1 86 ? -4.864 -7.360 -9.373 1.00 95.69 86 ASP A N 1
ATOM 690 C CA . ASP A 1 86 ? -5.523 -8.255 -8.424 1.00 95.69 86 ASP A CA 1
ATOM 691 C C . ASP A 1 86 ? -4.937 -8.008 -7.018 1.00 95.69 86 ASP A C 1
ATOM 693 O O . ASP A 1 86 ? -3.735 -8.239 -6.815 1.00 95.69 86 ASP A O 1
ATOM 697 N N . PRO A 1 87 ? -5.736 -7.532 -6.041 1.00 95.69 87 PRO A N 1
ATOM 698 C CA . PRO A 1 87 ? -5.235 -7.218 -4.705 1.00 95.69 87 PRO A CA 1
ATOM 699 C C . PRO A 1 87 ? -4.678 -8.444 -3.971 1.00 95.69 87 PRO A C 1
ATOM 701 O O . PRO A 1 87 ? -3.822 -8.291 -3.101 1.00 95.69 87 PRO A O 1
ATOM 704 N N . THR A 1 88 ? -5.111 -9.660 -4.319 1.00 94.50 88 THR A N 1
ATOM 705 C CA . THR A 1 88 ? -4.648 -10.902 -3.677 1.00 94.50 88 THR A CA 1
ATOM 706 C C . THR A 1 88 ? -3.214 -11.272 -4.059 1.00 94.50 88 THR A C 1
ATOM 708 O O . THR A 1 88 ? -2.560 -12.025 -3.338 1.00 94.50 88 THR A O 1
ATOM 711 N N . LYS A 1 89 ? -2.689 -10.700 -5.152 1.00 94.12 89 LYS A N 1
ATOM 712 C CA . LYS A 1 89 ? -1.305 -10.902 -5.615 1.00 94.12 89 LYS A CA 1
ATOM 713 C C . LYS A 1 89 ? -0.292 -9.980 -4.937 1.00 94.12 89 LYS A C 1
ATOM 715 O O . LYS A 1 89 ? 0.906 -10.081 -5.202 1.00 94.12 89 LYS A O 1
ATOM 720 N N . ILE A 1 90 ? -0.754 -9.065 -4.086 1.00 94.25 90 ILE A N 1
ATOM 721 C CA . ILE A 1 90 ? 0.110 -8.196 -3.292 1.00 94.25 90 ILE A CA 1
ATOM 722 C C . ILE A 1 90 ? 0.780 -9.023 -2.193 1.00 94.25 90 ILE A C 1
ATOM 724 O O . ILE A 1 90 ? 0.112 -9.595 -1.336 1.00 94.25 90 ILE A O 1
ATOM 728 N N . CYS A 1 91 ? 2.112 -9.059 -2.197 1.00 91.81 91 CYS A N 1
ATOM 729 C CA . CYS A 1 91 ? 2.880 -9.905 -1.279 1.00 91.81 91 CYS A CA 1
ATOM 730 C C . CYS A 1 91 ? 4.154 -9.251 -0.729 1.00 91.81 91 CYS A C 1
ATOM 732 O O . CYS A 1 91 ? 4.944 -9.919 -0.064 1.00 91.81 91 CYS A O 1
ATOM 734 N N . GLY A 1 92 ? 4.393 -7.971 -1.019 1.00 90.50 92 GLY A N 1
ATOM 735 C CA . GLY A 1 92 ? 5.547 -7.247 -0.494 1.00 90.50 92 GLY A CA 1
ATOM 736 C C . GLY A 1 92 ? 5.243 -5.793 -0.173 1.00 90.50 92 GLY A C 1
ATOM 737 O O . GLY A 1 92 ? 4.368 -5.185 -0.783 1.00 90.50 92 GLY A O 1
ATOM 738 N N . HIS A 1 93 ? 5.996 -5.235 0.763 1.00 90.81 93 HIS A N 1
ATOM 739 C CA . HIS A 1 93 ? 5.928 -3.842 1.177 1.00 90.81 93 HIS A CA 1
ATOM 740 C C . HIS A 1 93 ? 7.255 -3.145 0.909 1.00 90.81 93 HIS A C 1
ATOM 742 O O . HIS A 1 93 ? 8.324 -3.692 1.179 1.00 90.81 93 HIS A O 1
ATOM 748 N N . MET A 1 94 ? 7.163 -1.913 0.423 1.00 90.25 94 MET A N 1
ATOM 749 C CA . MET A 1 94 ? 8.281 -0.989 0.330 1.00 90.25 94 MET A CA 1
ATOM 750 C C . MET A 1 94 ? 8.047 0.183 1.278 1.00 90.25 94 MET A C 1
ATOM 752 O O . MET A 1 94 ? 7.081 0.933 1.111 1.00 90.25 94 MET A O 1
ATOM 756 N N . ASP A 1 95 ? 8.938 0.357 2.251 1.00 88.69 95 ASP A N 1
ATOM 757 C CA . ASP A 1 95 ? 8.851 1.458 3.206 1.00 88.69 95 ASP A CA 1
ATOM 758 C C . ASP A 1 95 ? 9.256 2.820 2.605 1.00 88.69 95 ASP A C 1
ATOM 760 O O . ASP A 1 95 ? 9.689 2.942 1.452 1.00 88.69 95 ASP A O 1
ATOM 764 N N . VAL A 1 96 ? 9.065 3.885 3.394 1.00 89.19 96 VAL A N 1
ATOM 765 C CA . VAL A 1 96 ? 9.343 5.269 2.974 1.00 89.19 96 VAL A CA 1
ATOM 766 C C . VAL A 1 96 ? 10.824 5.475 2.651 1.00 89.19 96 VAL A C 1
ATOM 768 O O . VAL A 1 96 ? 11.139 6.178 1.687 1.00 89.19 96 VAL A O 1
ATOM 771 N N . GLU A 1 97 ? 11.731 4.894 3.437 1.00 87.88 97 GLU A N 1
ATOM 772 C CA . GLU A 1 97 ? 13.177 5.082 3.281 1.00 87.88 97 GLU A CA 1
ATOM 773 C C . GLU A 1 97 ? 13.675 4.436 1.985 1.00 87.88 97 GLU A C 1
ATOM 775 O O . GLU A 1 97 ? 14.402 5.060 1.201 1.00 87.88 97 GLU A O 1
ATOM 780 N N . THR A 1 98 ? 13.195 3.229 1.705 1.00 87.75 98 THR A N 1
ATOM 781 C CA . THR A 1 98 ? 13.454 2.491 0.474 1.00 87.75 98 THR A CA 1
ATOM 782 C C . THR A 1 98 ? 12.908 3.235 -0.734 1.00 87.75 98 THR A C 1
ATOM 784 O O . THR A 1 98 ? 13.641 3.500 -1.691 1.00 87.75 98 THR A O 1
ATOM 787 N N . ALA A 1 99 ? 11.635 3.638 -0.687 1.00 88.44 99 ALA A N 1
ATOM 788 C CA . ALA A 1 99 ? 11.011 4.369 -1.784 1.00 88.44 99 ALA A CA 1
ATOM 789 C C . ALA A 1 99 ? 11.753 5.686 -2.079 1.00 88.44 99 ALA A C 1
ATOM 791 O O . ALA A 1 99 ? 12.011 6.014 -3.241 1.00 88.44 99 ALA A O 1
ATOM 792 N N . SER A 1 100 ? 12.160 6.411 -1.031 1.00 89.69 100 SER A N 1
ATOM 793 C CA . SER A 1 100 ? 12.940 7.650 -1.144 1.00 89.69 100 SER A CA 1
ATOM 794 C C . SER A 1 100 ? 14.330 7.401 -1.726 1.00 89.69 100 SER A C 1
ATOM 796 O O . SER A 1 100 ? 14.806 8.169 -2.566 1.00 89.69 100 SER A O 1
ATOM 798 N N . SER A 1 101 ? 14.976 6.302 -1.335 1.00 86.88 101 SER A N 1
ATOM 799 C CA . SER A 1 101 ? 16.266 5.888 -1.885 1.00 86.88 101 SER A CA 1
ATOM 800 C C . SER A 1 101 ? 16.164 5.592 -3.379 1.00 86.88 101 SER A C 1
ATOM 802 O O . SER A 1 101 ? 16.967 6.103 -4.164 1.00 86.88 101 SER A O 1
ATOM 804 N N . PHE A 1 102 ? 15.144 4.854 -3.822 1.00 87.38 102 PHE A N 1
ATOM 805 C CA . PHE A 1 102 ? 14.932 4.612 -5.250 1.00 87.38 102 PHE A CA 1
ATOM 806 C C . PHE A 1 102 ? 14.611 5.885 -6.017 1.00 87.38 102 PHE A C 1
ATOM 808 O O . PHE A 1 102 ? 15.173 6.090 -7.095 1.00 87.38 102 PHE A O 1
ATOM 815 N N . GLN A 1 103 ? 13.811 6.791 -5.456 1.00 89.88 103 GLN A N 1
ATOM 816 C CA . GLN A 1 103 ? 13.593 8.101 -6.063 1.00 89.88 103 GLN A CA 1
ATOM 817 C C . GLN A 1 103 ? 14.907 8.875 -6.217 1.00 89.88 103 GLN A C 1
ATOM 819 O O . GLN A 1 103 ? 15.177 9.449 -7.274 1.00 89.88 103 GLN A O 1
ATOM 824 N N . PHE A 1 104 ? 15.765 8.852 -5.197 1.00 87.06 104 PHE A N 1
ATOM 825 C CA . PHE A 1 104 ? 17.068 9.504 -5.243 1.00 87.06 104 PHE A CA 1
ATOM 826 C C . PHE A 1 104 ? 17.975 8.918 -6.336 1.00 87.06 104 PHE A C 1
ATOM 828 O O . PHE A 1 104 ? 18.592 9.681 -7.087 1.00 87.06 104 PHE A O 1
ATOM 835 N N . PHE A 1 105 ? 18.052 7.586 -6.450 1.00 85.50 105 PHE A N 1
ATOM 836 C CA . PHE A 1 105 ? 18.938 6.901 -7.399 1.00 85.50 105 PHE A CA 1
ATOM 837 C C . PHE A 1 105 ? 18.428 6.902 -8.840 1.00 85.50 105 PHE A C 1
ATOM 839 O O . PHE A 1 105 ? 19.238 6.982 -9.763 1.00 85.50 105 PHE A O 1
ATOM 846 N N . THR A 1 106 ? 17.116 6.817 -9.044 1.00 87.12 106 THR A N 1
ATOM 847 C CA . THR A 1 106 ? 16.512 6.755 -10.383 1.00 87.12 106 THR A CA 1
ATOM 848 C C . THR A 1 106 ? 16.147 8.133 -10.920 1.00 87.12 106 THR A C 1
ATOM 850 O O . THR A 1 106 ? 16.146 8.323 -12.130 1.00 87.12 106 THR A O 1
ATOM 853 N N . GLY A 1 107 ? 15.859 9.102 -10.044 1.00 87.25 107 GLY A N 1
ATOM 854 C CA . GLY A 1 107 ? 15.290 10.401 -10.405 1.00 87.25 107 GLY A CA 1
ATOM 855 C C . GLY A 1 107 ? 13.784 10.378 -10.684 1.00 87.25 107 GLY A C 1
ATOM 856 O O . GLY A 1 107 ? 13.251 11.406 -11.092 1.00 87.25 107 GLY A O 1
ATOM 857 N N . TYR A 1 108 ? 13.110 9.246 -10.467 1.00 88.88 108 TYR A N 1
ATOM 858 C CA . TYR A 1 108 ? 11.676 9.066 -10.695 1.00 88.88 108 TYR A CA 1
ATOM 859 C C . TYR A 1 108 ? 10.945 8.867 -9.367 1.00 88.88 108 TYR A C 1
ATOM 861 O O . TYR A 1 108 ? 11.362 8.067 -8.536 1.00 88.88 108 TYR A O 1
ATOM 869 N N . SER A 1 109 ? 9.822 9.556 -9.174 1.00 86.12 109 SER A N 1
ATOM 870 C CA . SER A 1 109 ? 8.898 9.292 -8.061 1.00 86.12 109 SER A CA 1
ATOM 871 C C . SER A 1 109 ? 8.007 8.065 -8.305 1.00 86.12 109 SER A C 1
ATOM 873 O O . SER A 1 109 ? 7.445 7.517 -7.353 1.00 86.12 109 SER A O 1
ATOM 875 N N . SER A 1 110 ? 7.863 7.652 -9.565 1.00 91.50 110 SER A N 1
ATOM 876 C CA . SER A 1 110 ? 7.061 6.525 -10.060 1.00 91.50 110 SER A CA 1
ATOM 877 C C . SER A 1 110 ? 7.431 6.219 -11.518 1.00 91.50 110 SER A C 1
ATOM 879 O O . SER A 1 110 ? 8.042 7.044 -12.199 1.00 91.50 110 SER A O 1
ATOM 881 N N . GLY A 1 111 ? 7.095 5.021 -11.996 1.00 92.88 111 GLY A N 1
ATOM 882 C CA . GLY A 1 111 ? 7.275 4.590 -13.386 1.00 92.88 111 GLY A CA 1
ATOM 883 C C . GLY A 1 111 ? 8.717 4.267 -13.793 1.00 92.88 111 GLY A C 1
ATOM 884 O O . GLY A 1 111 ? 8.991 4.015 -14.965 1.00 92.88 111 GLY A O 1
ATOM 885 N N . ALA A 1 112 ? 9.669 4.260 -12.856 1.00 94.25 112 ALA A N 1
ATOM 886 C CA . ALA A 1 112 ? 11.051 3.912 -13.176 1.00 94.25 112 ALA A CA 1
ATOM 887 C C . ALA A 1 112 ? 11.166 2.417 -13.507 1.00 94.25 112 ALA A C 1
ATOM 889 O O . ALA A 1 112 ? 10.658 1.575 -12.768 1.00 94.25 112 ALA A O 1
ATOM 890 N N . VAL A 1 113 ? 11.898 2.098 -14.578 1.00 94.81 113 VAL A N 1
ATOM 891 C CA . VAL A 1 113 ? 12.269 0.719 -14.916 1.00 94.81 113 VAL A CA 1
ATOM 892 C C . VAL A 1 113 ? 13.716 0.529 -14.498 1.00 94.81 113 VAL A C 1
ATOM 894 O O . VAL A 1 113 ? 14.599 1.272 -14.928 1.00 94.81 113 VAL A O 1
ATOM 897 N N . ILE A 1 114 ? 13.949 -0.443 -13.629 1.00 91.38 114 ILE A N 1
ATOM 898 C CA . ILE A 1 114 ? 15.210 -0.660 -12.933 1.00 91.38 114 ILE A CA 1
ATOM 899 C C . ILE A 1 114 ? 15.721 -2.050 -13.301 1.00 91.38 114 ILE A C 1
ATOM 901 O O . ILE A 1 114 ? 14.994 -3.031 -13.205 1.00 91.38 114 ILE A O 1
ATOM 905 N N . HIS A 1 115 ? 16.974 -2.145 -13.738 1.00 85.00 115 HIS A N 1
ATOM 906 C CA . HIS A 1 115 ? 17.543 -3.396 -14.256 1.00 85.00 115 HIS A CA 1
ATOM 907 C C . HIS A 1 115 ? 18.386 -4.181 -13.234 1.00 85.00 115 HIS A C 1
ATOM 909 O O . HIS A 1 115 ? 18.947 -5.217 -13.580 1.00 85.00 115 HIS A O 1
ATOM 915 N N . TYR A 1 116 ? 18.598 -3.637 -12.034 1.00 81.81 116 TYR A N 1
ATOM 916 C CA . TYR A 1 116 ? 19.330 -4.310 -10.960 1.00 81.81 116 TYR A CA 1
ATOM 917 C C . TYR A 1 116 ? 18.351 -4.897 -9.941 1.00 81.81 116 TYR A C 1
ATOM 919 O O . TYR A 1 116 ? 17.212 -4.445 -9.864 1.00 81.81 116 TYR A O 1
ATOM 927 N N . GLU A 1 117 ? 18.823 -5.859 -9.149 1.00 81.69 117 GLU A N 1
ATOM 928 C CA . GLU A 1 117 ? 18.052 -6.673 -8.191 1.00 81.69 117 GLU A CA 1
ATOM 929 C C . GLU A 1 117 ? 17.585 -5.860 -6.960 1.00 81.69 117 GLU A C 1
ATOM 931 O O . GLU A 1 117 ? 17.996 -6.108 -5.826 1.00 81.69 117 GLU A O 1
ATOM 936 N N . TRP A 1 118 ? 16.771 -4.827 -7.182 1.00 82.81 118 TRP A N 1
ATOM 937 C CA . TRP A 1 118 ? 16.237 -3.947 -6.135 1.00 82.81 118 TRP A CA 1
ATOM 938 C C . TRP A 1 118 ? 15.175 -4.639 -5.274 1.00 82.81 118 TRP A C 1
ATOM 940 O O . TRP A 1 118 ? 14.971 -4.284 -4.119 1.00 82.81 118 TRP A O 1
ATOM 950 N N . ASP A 1 119 ? 14.524 -5.650 -5.835 1.00 78.56 119 ASP A N 1
ATOM 951 C CA . ASP A 1 119 ? 13.423 -6.419 -5.266 1.00 78.56 119 ASP A CA 1
ATOM 952 C C . ASP A 1 119 ? 13.881 -7.576 -4.360 1.00 78.56 119 ASP A C 1
ATOM 954 O O . ASP A 1 119 ? 13.049 -8.227 -3.726 1.00 78.56 119 ASP A O 1
ATOM 958 N N . LYS A 1 120 ? 15.197 -7.8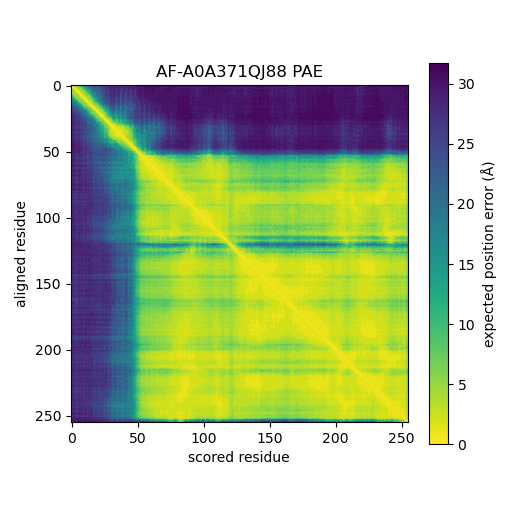28 -4.294 1.00 71.81 120 LYS A N 1
ATOM 959 C CA . LYS A 1 120 ? 15.851 -8.786 -3.380 1.00 71.81 120 LYS A CA 1
ATOM 960 C C . LYS A 1 120 ? 16.590 -8.123 -2.222 1.00 71.81 120 LYS A C 1
ATOM 962 O O . LYS A 1 120 ? 17.166 -8.817 -1.384 1.00 71.81 120 LYS A O 1
ATOM 967 N N . ALA A 1 121 ? 16.664 -6.797 -2.217 1.00 59.69 121 ALA A N 1
ATOM 968 C CA . ALA A 1 121 ? 17.395 -6.077 -1.194 1.00 59.69 121 ALA A CA 1
ATOM 969 C C . ALA A 1 121 ? 16.734 -6.256 0.186 1.00 59.69 121 ALA A C 1
ATOM 971 O O . ALA A 1 121 ? 15.571 -6.643 0.284 1.00 59.69 121 ALA A O 1
ATOM 972 N N . LYS A 1 122 ? 17.452 -5.885 1.258 1.00 62.09 122 LYS A N 1
ATOM 973 C CA . LYS A 1 122 ? 16.871 -5.702 2.609 1.00 62.09 122 LYS A CA 1
ATOM 974 C C . LYS A 1 122 ? 15.706 -4.695 2.634 1.00 62.09 122 LYS A C 1
ATOM 976 O O . LYS A 1 122 ? 15.049 -4.548 3.654 1.00 62.09 122 LYS A O 1
ATOM 981 N N . ASP A 1 123 ? 15.498 -4.019 1.513 1.00 62.62 123 ASP A N 1
ATOM 982 C CA . ASP A 1 123 ? 14.643 -2.866 1.314 1.00 62.62 123 ASP A CA 1
ATOM 983 C C . ASP A 1 123 ? 13.184 -3.258 0.965 1.00 62.62 123 ASP A C 1
ATOM 985 O O . ASP A 1 123 ? 12.281 -2.423 0.996 1.00 62.62 123 ASP A O 1
ATOM 989 N N . VAL A 1 124 ? 12.925 -4.532 0.627 1.00 75.38 124 VAL A N 1
ATOM 990 C CA . VAL A 1 124 ? 11.566 -5.049 0.382 1.00 75.38 124 VAL A CA 1
ATOM 991 C C . VAL A 1 124 ? 11.225 -6.129 1.398 1.00 75.38 124 VAL A C 1
ATOM 993 O O . VAL A 1 124 ? 11.850 -7.189 1.447 1.00 75.38 124 VAL A O 1
ATOM 996 N N . GLU A 1 125 ? 10.173 -5.882 2.173 1.00 80.19 125 GLU A N 1
ATOM 997 C CA . GLU A 1 125 ? 9.653 -6.843 3.136 1.00 80.19 125 GLU A CA 1
ATOM 998 C C . GLU A 1 125 ? 8.548 -7.673 2.475 1.00 80.19 125 GLU A C 1
ATOM 1000 O O . GLU A 1 125 ? 7.441 -7.184 2.228 1.00 80.19 125 GLU A O 1
ATOM 1005 N N . TYR A 1 126 ? 8.836 -8.936 2.158 1.00 83.00 126 TYR A N 1
ATOM 1006 C CA . TYR A 1 126 ? 7.806 -9.866 1.701 1.00 83.00 126 TYR A CA 1
ATOM 1007 C C . TYR A 1 126 ? 7.032 -10.386 2.903 1.00 83.00 126 TYR A C 1
ATOM 1009 O O . TYR A 1 126 ? 7.545 -11.173 3.698 1.00 83.00 126 TYR A O 1
ATOM 1017 N N . VAL A 1 127 ? 5.789 -9.936 3.023 1.00 80.62 127 VAL A N 1
ATOM 1018 C CA . VAL A 1 127 ? 4.920 -10.254 4.151 1.00 80.62 127 VAL A CA 1
ATOM 1019 C C . VAL A 1 127 ? 3.643 -10.900 3.658 1.00 80.62 127 VAL A C 1
ATOM 1021 O O . VAL A 1 127 ? 3.074 -10.513 2.635 1.00 80.62 127 VAL A O 1
ATOM 1024 N N . ASN A 1 128 ? 3.138 -11.855 4.434 1.00 83.31 128 ASN A N 1
ATOM 1025 C CA . ASN A 1 128 ? 1.746 -12.238 4.291 1.00 83.31 128 ASN A CA 1
ATOM 1026 C C . ASN A 1 128 ? 0.897 -11.104 4.869 1.00 83.31 128 ASN A C 1
ATOM 1028 O O . ASN A 1 128 ? 0.766 -10.976 6.087 1.00 83.31 128 ASN A O 1
ATOM 1032 N N . PHE A 1 129 ? 0.338 -10.277 3.985 1.00 83.94 129 PHE A N 1
ATOM 1033 C CA . PHE A 1 129 ? -0.454 -9.110 4.363 1.00 83.94 129 PHE A CA 1
ATOM 1034 C C . PHE A 1 129 ? -1.589 -9.458 5.336 1.00 83.94 129 PHE A C 1
ATOM 1036 O O . PHE A 1 129 ? -1.888 -8.682 6.240 1.00 83.94 129 PHE A O 1
ATOM 1043 N N . GLN A 1 130 ? -2.168 -10.657 5.209 1.00 87.56 130 GLN A N 1
ATOM 1044 C CA . GLN A 1 130 ? -3.264 -11.112 6.063 1.00 87.56 130 GLN A CA 1
ATOM 1045 C C . GLN A 1 130 ? -2.834 -11.389 7.513 1.00 87.56 130 GLN A C 1
ATOM 1047 O O . GLN A 1 130 ? -3.673 -11.412 8.412 1.00 87.56 130 GLN A O 1
ATOM 1052 N N . ASN A 1 131 ? -1.533 -11.562 7.758 1.00 90.12 131 ASN A N 1
ATOM 1053 C CA . ASN A 1 131 ? -0.985 -11.768 9.098 1.00 90.12 131 ASN A CA 1
ATOM 1054 C C . ASN A 1 131 ? -0.684 -10.453 9.830 1.00 90.12 131 ASN A C 1
ATOM 1056 O O . ASN A 1 131 ? -0.412 -10.490 11.032 1.00 90.12 131 ASN A O 1
ATOM 1060 N N . LEU A 1 132 ? -0.731 -9.308 9.139 1.00 91.25 132 LEU A N 1
ATOM 1061 C CA . LEU A 1 132 ? -0.486 -8.003 9.746 1.00 91.25 132 LEU A CA 1
ATOM 1062 C C . LEU A 1 132 ? -1.617 -7.628 10.705 1.00 91.25 132 LEU A C 1
ATOM 1064 O O . LEU A 1 132 ? -2.794 -7.841 10.409 1.00 91.25 132 LEU A O 1
ATOM 1068 N N . GLU A 1 133 ? -1.263 -6.980 11.814 1.00 94.31 133 GLU A N 1
ATOM 1069 C CA . GLU A 1 133 ? -2.234 -6.568 12.835 1.00 94.31 133 GLU A CA 1
ATOM 1070 C C . GLU A 1 133 ? -3.311 -5.635 12.273 1.00 94.31 133 GLU A C 1
ATOM 1072 O O . GLU A 1 133 ? -4.499 -5.762 12.558 1.00 94.31 133 GLU A O 1
ATOM 1077 N N . LEU A 1 134 ? -2.908 -4.765 11.346 1.00 94.75 134 LEU A N 1
ATOM 1078 C CA . LEU A 1 134 ? -3.824 -3.891 10.629 1.00 94.75 134 LEU A CA 1
ATOM 1079 C C . LEU A 1 134 ? -4.870 -4.670 9.815 1.00 94.75 134 LEU A C 1
ATOM 1081 O O . LEU A 1 134 ? -6.038 -4.285 9.820 1.00 94.75 134 LEU A O 1
ATOM 1085 N N . PHE A 1 135 ? -4.496 -5.768 9.151 1.00 96.44 135 PHE A N 1
ATOM 1086 C CA . PHE A 1 135 ? -5.460 -6.587 8.411 1.00 96.44 135 PHE A CA 1
ATOM 1087 C C . PHE A 1 135 ? -6.421 -7.307 9.359 1.00 96.44 135 PHE A C 1
ATOM 1089 O O . P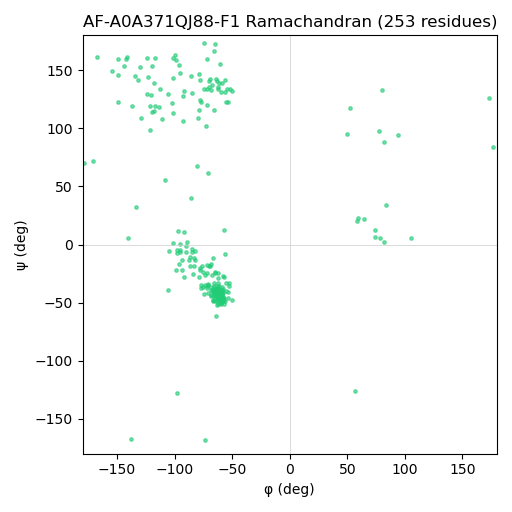HE A 1 135 ? -7.629 -7.298 9.124 1.00 96.44 135 PHE A O 1
ATOM 1096 N N . LYS A 1 136 ? -5.905 -7.886 10.449 1.00 97.69 136 LYS A N 1
ATOM 1097 C CA . LYS A 1 136 ? -6.723 -8.566 11.465 1.00 97.69 136 LYS A CA 1
ATOM 1098 C C . LYS A 1 136 ? -7.734 -7.618 12.101 1.00 97.69 136 LYS A C 1
ATOM 1100 O O . LYS A 1 136 ? -8.917 -7.947 12.141 1.00 97.69 136 LYS A O 1
ATOM 1105 N N . SER A 1 137 ? -7.294 -6.427 12.503 1.00 98.12 137 SER A N 1
ATOM 1106 C CA . SER A 1 137 ? -8.157 -5.386 13.069 1.00 98.12 137 SER A CA 1
ATOM 1107 C C . SER A 1 137 ? -9.242 -4.949 12.076 1.00 98.12 137 SER A C 1
ATOM 1109 O O . SER A 1 137 ? -10.421 -4.935 12.424 1.00 98.12 137 SER A O 1
ATOM 1111 N N . CYS A 1 138 ? -8.883 -4.711 10.805 1.00 98.25 138 CYS A N 1
ATOM 1112 C CA . CYS A 1 138 ? -9.861 -4.415 9.750 1.00 98.25 138 CYS A CA 1
ATOM 1113 C C . CYS A 1 138 ? -10.874 -5.558 9.566 1.00 98.25 138 CYS A C 1
ATOM 1115 O O . CYS A 1 138 ? -12.069 -5.314 9.436 1.00 98.25 138 CYS A O 1
ATOM 1117 N N . LYS A 1 139 ? -10.422 -6.818 9.583 1.00 98.38 139 LYS A N 1
ATOM 1118 C CA . LYS A 1 139 ? -11.298 -7.990 9.457 1.00 98.38 139 LYS A CA 1
ATOM 1119 C C . LYS A 1 139 ? -12.254 -8.112 10.646 1.00 98.38 139 LYS A C 1
ATOM 1121 O O . LYS A 1 139 ? -13.443 -8.343 10.441 1.00 98.38 139 LYS A O 1
ATOM 1126 N N . ARG A 1 140 ? -11.764 -7.919 11.875 1.00 98.31 140 ARG A N 1
ATOM 1127 C CA . ARG A 1 140 ? -12.598 -7.900 13.088 1.00 98.31 140 ARG A CA 1
ATOM 1128 C C . ARG A 1 140 ? -13.685 -6.836 12.998 1.00 98.31 140 ARG A C 1
ATOM 1130 O O . ARG A 1 140 ? -14.849 -7.151 13.227 1.00 98.31 140 ARG A O 1
ATOM 1137 N N . ARG A 1 141 ? -13.325 -5.620 12.586 1.00 98.19 141 ARG A N 1
ATOM 1138 C CA . ARG A 1 141 ? -14.294 -4.540 12.397 1.00 98.19 141 ARG A CA 1
ATOM 1139 C C . ARG A 1 141 ? -15.305 -4.859 11.294 1.00 98.19 141 ARG A C 1
ATOM 1141 O O . ARG A 1 141 ? -16.500 -4.938 11.548 1.00 98.19 141 ARG A O 1
ATOM 1148 N N . TRP A 1 142 ? -14.832 -5.043 10.067 1.00 98.50 142 TRP A N 1
ATOM 1149 C CA . TRP A 1 142 ? -15.678 -5.017 8.871 1.00 98.50 142 TRP A CA 1
ATOM 1150 C C . TRP A 1 142 ? -16.387 -6.333 8.553 1.00 98.50 142 TRP A C 1
ATOM 1152 O O . TRP A 1 142 ? -17.418 -6.333 7.881 1.00 98.50 142 TRP A O 1
ATOM 1162 N N . ILE A 1 143 ? -15.831 -7.462 9.000 1.00 98.19 143 ILE A N 1
ATOM 1163 C CA . ILE A 1 143 ? -16.396 -8.795 8.749 1.00 98.19 143 ILE A CA 1
ATOM 1164 C C . ILE A 1 143 ? -17.051 -9.364 10.004 1.00 98.19 143 ILE A C 1
ATOM 1166 O O . ILE A 1 143 ? -18.095 -10.004 9.901 1.00 98.19 143 ILE A O 1
ATOM 1170 N N . HIS A 1 144 ? -16.455 -9.147 11.178 1.00 97.94 144 HIS A N 1
ATOM 1171 C CA . HIS A 1 144 ? -16.973 -9.693 12.438 1.00 97.94 144 HIS A CA 1
ATOM 1172 C C . HIS A 1 144 ? -17.810 -8.694 13.248 1.00 97.94 144 HIS A C 1
ATOM 1174 O O . HIS A 1 144 ? -18.440 -9.099 14.219 1.00 97.94 144 HIS A O 1
ATOM 1180 N N . GLY A 1 145 ? -17.874 -7.424 12.836 1.00 97.06 145 GLY A N 1
ATOM 1181 C CA . GLY A 1 145 ? -18.743 -6.420 13.449 1.00 97.06 145 GLY A CA 1
ATOM 1182 C C . GLY A 1 145 ? -18.278 -5.909 14.815 1.00 97.06 145 GLY A C 1
ATOM 1183 O O . GLY A 1 145 ? -19.057 -5.236 15.486 1.00 97.06 145 GLY A O 1
ATOM 1184 N N . CYS A 1 146 ? -17.041 -6.201 15.234 1.00 97.62 146 CYS A N 1
ATOM 1185 C CA . CYS A 1 146 ? -16.476 -5.648 16.471 1.00 97.62 146 CYS A CA 1
ATOM 1186 C C . CYS A 1 146 ? -16.414 -4.117 16.402 1.00 97.62 146 CYS A C 1
ATOM 1188 O O . CYS A 1 146 ? -16.326 -3.535 15.315 1.00 97.62 146 CYS A O 1
ATOM 1190 N N . SER A 1 147 ? -16.413 -3.450 17.550 1.00 98.06 147 SER A N 1
ATOM 1191 C CA . SER A 1 147 ? -16.102 -2.023 17.590 1.00 98.06 147 SER A CA 1
ATOM 1192 C C . SER A 1 147 ? -14.604 -1.804 17.334 1.00 98.06 147 SER A C 1
ATOM 1194 O O . SER A 1 147 ? -13.797 -2.731 17.463 1.00 98.06 147 SER A O 1
ATOM 1196 N N . TRP A 1 148 ? -14.205 -0.597 16.922 1.00 98.12 148 TRP A N 1
ATOM 1197 C CA . TRP A 1 148 ? -12.784 -0.316 16.702 1.00 98.12 148 TRP A CA 1
ATOM 1198 C C . TRP A 1 148 ? -11.999 -0.375 18.014 1.00 98.12 148 TRP A C 1
ATOM 1200 O O . TRP A 1 148 ? -10.890 -0.896 18.026 1.00 98.12 148 TRP A O 1
ATOM 1210 N N . GLU A 1 149 ? -12.603 0.059 19.115 1.00 97.88 149 GLU A N 1
ATOM 1211 C CA . GLU A 1 149 ? -12.068 0.067 20.479 1.00 97.88 149 GLU A CA 1
ATOM 1212 C C . GLU A 1 149 ? -11.648 -1.324 20.973 1.00 97.88 149 GLU A C 1
ATOM 1214 O O . GLU A 1 149 ? -10.725 -1.466 21.779 1.00 97.88 149 GLU A O 1
ATOM 1219 N N . GLU A 1 150 ? -12.292 -2.366 20.454 1.00 97.81 150 GLU A N 1
ATOM 1220 C CA . GLU A 1 150 ? -11.970 -3.758 20.760 1.00 97.81 150 GLU A CA 1
ATOM 1221 C C . GLU A 1 150 ? -10.803 -4.307 19.926 1.00 97.81 150 GLU A C 1
ATOM 1223 O O . GLU A 1 150 ? -10.328 -5.412 20.206 1.00 97.81 150 GLU A O 1
ATOM 1228 N N . THR A 1 151 ? -10.364 -3.591 18.885 1.00 98.06 151 THR A N 1
ATOM 1229 C CA . THR A 1 151 ? -9.279 -4.021 17.992 1.00 98.06 151 THR A CA 1
ATOM 1230 C C . THR A 1 151 ? -7.905 -3.647 18.535 1.00 98.06 151 THR A C 1
ATOM 1232 O O . THR A 1 151 ? -7.694 -2.574 19.101 1.00 98.06 151 THR A O 1
ATOM 1235 N N . GLU A 1 152 ? -6.937 -4.519 18.288 1.00 96.75 152 GLU A N 1
ATOM 1236 C CA . GLU A 1 152 ? -5.554 -4.368 18.725 1.00 96.75 152 GLU A CA 1
ATOM 1237 C C . GLU A 1 152 ? -4.897 -3.125 18.105 1.00 96.75 152 GLU A C 1
ATOM 1239 O O . GLU A 1 152 ? -4.145 -2.420 18.774 1.00 96.75 152 GLU A O 1
ATOM 1244 N N . LEU A 1 153 ? -5.211 -2.807 16.841 1.00 96.69 153 LEU A N 1
ATOM 1245 C CA . LEU A 1 153 ? -4.678 -1.618 16.173 1.00 96.69 153 LEU A CA 1
ATOM 1246 C C . LEU A 1 153 ? -5.163 -0.319 16.833 1.00 96.69 153 LEU A C 1
ATOM 1248 O O . LEU A 1 153 ? -4.377 0.617 16.984 1.00 96.69 153 LEU A O 1
ATOM 1252 N N . TYR A 1 154 ? -6.439 -0.250 17.220 1.00 97.81 154 TYR A N 1
ATOM 1253 C CA . TYR A 1 154 ? -6.975 0.922 17.910 1.00 97.81 154 TYR A CA 1
ATOM 1254 C C . TYR A 1 154 ? -6.341 1.081 19.290 1.00 97.81 154 TYR A C 1
ATOM 1256 O O . TYR A 1 154 ? -5.856 2.160 19.624 1.00 97.81 154 TYR A O 1
ATOM 1264 N N . GLN A 1 155 ? -6.293 -0.009 20.062 1.00 98.00 155 GLN A N 1
ATOM 1265 C CA . GLN A 1 155 ? -5.707 -0.024 21.403 1.00 98.00 155 GLN A CA 1
ATOM 1266 C C . GLN A 1 155 ? -4.240 0.406 21.376 1.00 98.00 155 GLN A C 1
ATOM 1268 O O . GLN A 1 155 ? -3.841 1.243 22.183 1.00 98.00 155 GLN A O 1
ATOM 1273 N N . PHE A 1 156 ? -3.473 -0.065 20.388 1.00 97.50 156 PHE A N 1
ATOM 1274 C CA . PHE A 1 156 ? -2.100 0.377 20.155 1.00 97.50 156 PHE A CA 1
ATOM 1275 C C . PHE A 1 156 ? -1.996 1.900 19.972 1.00 97.50 156 PHE A C 1
ATOM 1277 O O . PHE A 1 156 ? -1.168 2.548 20.610 1.00 97.50 156 PHE A O 1
ATOM 1284 N N . TYR A 1 157 ? -2.842 2.502 19.128 1.00 97.94 157 TYR A N 1
ATOM 1285 C CA . TYR A 1 157 ? -2.799 3.952 18.919 1.00 97.94 157 TYR A CA 1
ATOM 1286 C C . TYR A 1 157 ? -3.252 4.742 20.150 1.00 97.94 157 TYR A C 1
ATOM 1288 O O . TYR A 1 157 ? -2.635 5.758 20.464 1.00 97.94 157 TYR A O 1
ATOM 1296 N N . VAL A 1 158 ? -4.278 4.280 20.868 1.00 98.06 158 VAL A N 1
ATOM 1297 C CA . VAL A 1 158 ? -4.716 4.901 22.128 1.00 98.06 158 VAL A CA 1
ATOM 1298 C C . VAL A 1 158 ? -3.610 4.855 23.179 1.00 98.06 158 VAL A C 1
ATOM 1300 O O . VAL A 1 158 ? -3.362 5.856 23.847 1.00 98.06 158 VAL A O 1
ATOM 1303 N N . GLU A 1 159 ? -2.899 3.734 23.298 1.00 98.00 159 GLU A N 1
ATOM 1304 C CA . GLU A 1 159 ? -1.755 3.608 24.198 1.00 98.00 159 GLU A CA 1
ATOM 1305 C C . GLU A 1 159 ? -0.632 4.583 23.822 1.00 98.00 159 GLU A C 1
ATOM 1307 O O . GLU A 1 159 ? -0.113 5.282 24.694 1.00 98.00 159 GLU A O 1
ATOM 1312 N N . CYS A 1 160 ? -0.285 4.696 22.533 1.00 97.81 160 CYS A N 1
ATOM 1313 C CA . CYS A 1 160 ? 0.697 5.684 22.089 1.00 97.81 160 CYS A CA 1
ATOM 1314 C C . CYS A 1 160 ? 0.278 7.113 22.458 1.00 97.81 160 CYS A C 1
ATOM 1316 O O . CYS A 1 160 ? 1.078 7.859 23.020 1.00 97.81 160 CYS A O 1
ATOM 1318 N N . LEU A 1 161 ? -0.975 7.478 22.181 1.00 97.75 161 LEU A N 1
ATOM 1319 C CA . LEU A 1 161 ? -1.518 8.809 22.455 1.00 97.75 161 LEU A CA 1
ATOM 1320 C C . LEU A 1 161 ? -1.513 9.136 23.954 1.00 97.75 161 LEU A C 1
ATOM 1322 O O . LEU A 1 161 ? -1.051 10.206 24.345 1.00 97.75 161 LEU A O 1
ATOM 1326 N N . ASN A 1 162 ? -1.960 8.202 24.795 1.00 97.62 162 ASN A N 1
ATOM 1327 C CA . ASN A 1 162 ? -2.003 8.386 26.247 1.00 97.62 162 ASN A CA 1
ATOM 1328 C C . ASN A 1 162 ? -0.604 8.512 26.866 1.00 97.62 162 ASN A C 1
ATOM 1330 O O . ASN A 1 162 ? -0.421 9.256 27.826 1.00 97.62 162 ASN A O 1
ATOM 1334 N N . ASN A 1 163 ? 0.385 7.817 26.300 1.00 97.44 163 ASN A N 1
ATOM 1335 C CA . ASN A 1 163 ? 1.770 7.849 26.768 1.00 97.44 163 ASN A CA 1
ATOM 1336 C C . ASN A 1 163 ? 2.617 8.953 26.108 1.00 97.44 163 ASN A C 1
ATOM 1338 O O . ASN A 1 163 ? 3.818 9.037 26.367 1.00 97.44 163 ASN A O 1
ATOM 1342 N N . GLY A 1 164 ? 2.033 9.781 25.234 1.00 95.38 164 GLY A N 1
ATOM 1343 C CA . GLY A 1 164 ? 2.767 10.812 24.493 1.00 95.38 164 GLY A CA 1
ATOM 1344 C C . GLY A 1 164 ? 3.809 10.254 23.515 1.00 95.38 164 GLY A C 1
ATOM 1345 O O . GLY A 1 164 ? 4.753 10.955 23.151 1.00 95.38 164 GLY A O 1
ATOM 1346 N N . ILE A 1 165 ? 3.662 8.994 23.093 1.00 96.50 165 ILE A N 1
ATOM 1347 C CA . ILE A 1 165 ? 4.518 8.359 22.091 1.00 96.50 165 ILE A CA 1
ATOM 1348 C C . ILE A 1 165 ? 4.088 8.877 20.713 1.00 96.50 165 ILE A C 1
ATOM 1350 O O . ILE A 1 165 ? 2.928 8.690 20.331 1.00 96.50 165 ILE A O 1
ATOM 1354 N N . PRO A 1 166 ? 4.997 9.494 19.932 1.00 94.69 166 PRO A N 1
ATOM 1355 C CA . PRO A 1 166 ? 4.675 9.953 18.589 1.00 94.69 166 PRO A CA 1
ATOM 1356 C C . PRO A 1 166 ? 4.122 8.814 17.730 1.00 94.69 166 PRO A C 1
ATOM 1358 O O . PRO A 1 166 ? 4.772 7.786 17.534 1.00 94.69 166 PRO A O 1
ATOM 1361 N N . CYS A 1 167 ? 2.919 9.006 17.197 1.00 93.88 167 CYS A N 1
ATOM 1362 C CA . CYS A 1 167 ? 2.273 8.057 16.303 1.00 93.88 167 CYS A CA 1
ATOM 1363 C C . CYS A 1 167 ? 1.593 8.798 15.141 1.00 93.88 167 CYS A C 1
ATOM 1365 O O . CYS A 1 167 ? 1.861 9.970 14.887 1.00 93.88 167 CYS A O 1
ATOM 1367 N N . ARG A 1 168 ? 0.739 8.103 14.384 1.00 90.81 168 ARG A N 1
ATOM 1368 C CA . ARG A 1 168 ? 0.064 8.669 13.206 1.00 90.81 168 ARG A CA 1
ATOM 1369 C C . ARG A 1 168 ? -0.912 9.806 13.544 1.00 90.81 168 ARG A C 1
ATOM 1371 O O . ARG A 1 168 ? -1.224 10.601 12.660 1.00 90.81 168 ARG A O 1
ATOM 1378 N N . PHE A 1 169 ? -1.420 9.833 14.768 1.00 96.12 169 PHE A N 1
ATOM 1379 C CA . PHE A 1 169 ? -2.476 10.734 15.215 1.00 96.12 169 PHE A CA 1
ATOM 1380 C C . PHE A 1 169 ? -1.962 11.599 16.359 1.00 96.12 169 PHE A C 1
ATOM 1382 O O . PHE A 1 169 ? -1.065 11.178 17.091 1.00 96.12 169 PHE A O 1
ATOM 1389 N N . ASN A 1 170 ? -2.544 12.786 16.524 1.00 95.06 170 ASN A N 1
ATOM 1390 C CA . ASN A 1 170 ? -2.220 13.670 17.644 1.00 95.06 170 ASN A CA 1
ATOM 1391 C C . ASN A 1 170 ? -3.245 13.561 18.776 1.00 95.06 170 ASN A C 1
ATOM 1393 O O . ASN A 1 170 ? -2.945 13.916 19.913 1.00 95.06 170 ASN A O 1
ATOM 1397 N N . THR A 1 171 ? -4.461 13.093 18.476 1.00 97.62 171 THR A N 1
ATOM 1398 C CA . THR A 1 171 ? -5.539 12.941 19.460 1.00 97.62 171 THR A CA 1
ATOM 1399 C C . THR A 1 171 ? -6.363 11.681 19.203 1.00 97.62 171 THR A C 1
ATOM 1401 O O . THR A 1 171 ? -6.393 11.161 18.087 1.00 97.62 171 THR A O 1
ATOM 1404 N N . ILE A 1 172 ? -7.073 11.216 20.236 1.00 97.62 172 ILE A N 1
ATOM 1405 C CA . ILE A 1 172 ? -8.028 10.100 20.121 1.00 97.62 172 ILE A CA 1
ATOM 1406 C C . ILE A 1 172 ? -9.158 10.465 19.150 1.00 97.62 172 ILE A C 1
ATOM 1408 O O . ILE A 1 172 ? -9.516 9.664 18.295 1.00 97.62 172 ILE A O 1
ATOM 1412 N N . LYS A 1 173 ? -9.636 11.713 19.188 1.00 97.94 173 LYS A N 1
ATOM 1413 C CA . LYS A 1 173 ? -10.678 12.199 18.278 1.00 97.94 173 LYS A CA 1
ATOM 1414 C C . LYS A 1 173 ? -10.266 12.100 16.802 1.00 97.94 173 LYS A C 1
ATOM 1416 O O . LYS A 1 173 ? -11.051 11.651 15.977 1.00 97.94 173 LYS A O 1
ATOM 1421 N N . GLU A 1 174 ? -9.028 12.469 16.459 1.00 97.94 174 GLU A N 1
ATOM 1422 C CA . GLU A 1 174 ? -8.512 12.318 15.085 1.00 97.94 174 GLU A CA 1
ATOM 1423 C C . GLU A 1 174 ? -8.450 10.846 14.638 1.00 97.94 174 GLU A C 1
ATOM 1425 O O . GLU A 1 174 ? -8.679 10.539 13.464 1.00 97.94 174 GLU A O 1
ATOM 1430 N N . LEU A 1 175 ? -8.121 9.932 15.557 1.00 97.69 175 LEU A N 1
ATOM 1431 C CA . LEU A 1 175 ? -8.127 8.488 15.309 1.00 97.69 175 LEU A CA 1
ATOM 1432 C C . LEU A 1 175 ? -9.555 7.985 15.037 1.00 97.69 175 LEU A C 1
ATOM 1434 O O . LEU A 1 175 ? -9.774 7.301 14.036 1.00 97.69 175 LEU A O 1
ATOM 1438 N N . GLU A 1 176 ? -10.516 8.361 15.882 1.00 97.94 176 GLU A N 1
ATOM 1439 C CA . GLU A 1 176 ? -11.935 8.004 15.750 1.00 97.94 176 GLU A CA 1
ATOM 1440 C C . GLU A 1 176 ? -12.522 8.512 14.424 1.00 97.94 176 GLU A C 1
ATOM 1442 O O . GLU A 1 176 ? -13.031 7.720 13.630 1.00 97.94 176 GLU A O 1
ATOM 1447 N N . GLU A 1 177 ? -12.348 9.802 14.112 1.00 98.12 177 GLU A N 1
ATOM 1448 C CA . GLU A 1 177 ? -12.797 10.408 12.847 1.00 98.12 177 GLU A CA 1
ATOM 1449 C C . GLU A 1 177 ? -12.183 9.698 11.631 1.00 98.12 177 GLU A C 1
ATOM 1451 O O . GLU A 1 177 ? -12.831 9.478 10.598 1.00 98.12 177 GLU A O 1
ATOM 1456 N N . ARG A 1 178 ? -10.907 9.302 11.735 1.00 97.19 178 ARG A N 1
ATOM 1457 C CA . ARG A 1 178 ? -10.238 8.570 10.661 1.00 97.19 178 ARG A CA 1
ATOM 1458 C C . ARG A 1 178 ? -10.877 7.207 10.427 1.00 97.19 178 ARG A C 1
ATOM 1460 O O . ARG A 1 178 ? -10.955 6.801 9.261 1.00 97.19 178 ARG A O 1
ATOM 1467 N N . TYR A 1 179 ? -11.244 6.503 11.492 1.00 97.88 179 TYR A N 1
ATOM 1468 C CA . TYR A 1 179 ? -11.793 5.149 11.455 1.00 97.88 179 TYR A CA 1
ATOM 1469 C C . TYR A 1 179 ? -13.261 5.129 11.039 1.00 97.88 179 TYR A C 1
ATOM 1471 O O . TYR A 1 179 ? -13.630 4.303 10.206 1.00 97.88 179 TYR A O 1
ATOM 1479 N N . GLU A 1 180 ? -14.056 6.110 11.461 1.00 97.94 180 GLU A N 1
ATOM 1480 C CA . GLU A 1 180 ? -15.410 6.312 10.939 1.00 97.94 180 GLU A CA 1
ATOM 1481 C C . GLU A 1 180 ? -15.385 6.526 9.418 1.00 97.94 180 GLU A C 1
ATOM 1483 O O . GLU A 1 180 ? -16.109 5.876 8.661 1.00 97.94 180 GLU A O 1
ATOM 1488 N N . LYS A 1 181 ? -14.458 7.361 8.932 1.00 97.69 181 LYS A N 1
ATOM 1489 C CA . LYS A 1 181 ? -14.263 7.546 7.490 1.00 97.69 181 LYS A CA 1
ATOM 1490 C C . LYS A 1 181 ? -13.830 6.259 6.780 1.00 97.69 181 LYS A C 1
ATOM 1492 O O . LYS A 1 181 ? -14.152 6.071 5.610 1.00 97.69 181 LYS A O 1
ATOM 1497 N N . LEU A 1 182 ? -13.055 5.390 7.433 1.00 97.75 182 LEU A N 1
ATOM 1498 C CA . LEU A 1 182 ? -12.681 4.101 6.845 1.00 97.75 182 LEU A CA 1
ATOM 1499 C C . LEU A 1 182 ? -13.884 3.167 6.711 1.00 97.75 182 LEU A C 1
ATOM 1501 O O . LEU A 1 182 ? -14.001 2.524 5.671 1.00 97.75 182 LEU A O 1
ATOM 1505 N N . ASP A 1 183 ? -14.770 3.133 7.706 1.00 98.50 183 ASP A N 1
ATOM 1506 C CA . ASP A 1 183 ? -16.003 2.342 7.653 1.00 98.50 183 ASP A CA 1
ATOM 1507 C C . ASP A 1 183 ? -16.907 2.809 6.504 1.00 98.50 183 ASP A C 1
ATOM 1509 O O . ASP A 1 183 ? -17.375 1.988 5.718 1.00 98.50 183 ASP A O 1
ATOM 1513 N N . GLN A 1 184 ? -17.064 4.126 6.328 1.00 98.25 184 GLN A N 1
ATOM 1514 C CA . GLN A 1 184 ? -17.821 4.697 5.206 1.00 98.25 184 GLN A CA 1
ATOM 1515 C C . GLN A 1 184 ? -17.258 4.257 3.845 1.00 98.25 184 GLN A C 1
ATOM 1517 O O . GLN A 1 184 ? -18.006 3.797 2.984 1.00 98.25 184 GLN A O 1
ATOM 1522 N N . ILE A 1 185 ? -15.934 4.352 3.659 1.00 98.00 185 ILE A N 1
ATOM 1523 C CA . ILE A 1 185 ? -15.280 3.929 2.410 1.00 98.00 185 ILE A CA 1
ATOM 1524 C C . ILE A 1 185 ? -15.439 2.419 2.205 1.00 98.00 185 ILE A C 1
ATOM 1526 O O . ILE A 1 185 ? -15.664 1.973 1.082 1.00 98.00 185 ILE A O 1
ATOM 1530 N N . PHE A 1 186 ? -15.308 1.616 3.263 1.00 98.56 186 PHE A N 1
ATOM 1531 C CA . PHE A 1 186 ? -15.464 0.170 3.160 1.00 98.56 186 PHE A CA 1
ATOM 1532 C C . PHE A 1 186 ? -16.874 -0.214 2.699 1.00 98.56 186 PHE A C 1
ATOM 1534 O O . PHE A 1 186 ? -17.004 -0.993 1.755 1.00 98.56 186 PHE A O 1
ATOM 1541 N N . GLU A 1 187 ? -17.918 0.359 3.300 1.00 98.38 187 GLU A N 1
ATOM 1542 C CA . GLU A 1 187 ? -19.306 0.074 2.919 1.00 98.38 187 GLU A CA 1
ATOM 1543 C C . GLU A 1 187 ? -19.637 0.564 1.499 1.00 98.38 187 GLU A C 1
ATOM 1545 O O . GLU A 1 187 ? -20.305 -0.139 0.731 1.00 98.38 187 GLU A O 1
ATOM 1550 N N . GLU A 1 188 ? -19.104 1.718 1.088 1.00 98.19 188 GLU A N 1
ATOM 1551 C CA . GLU A 1 188 ? -19.214 2.195 -0.295 1.00 98.19 188 GLU A CA 1
ATOM 1552 C C . GLU A 1 188 ? -18.560 1.211 -1.277 1.00 98.19 188 GLU A C 1
ATOM 1554 O O . GLU A 1 188 ? -19.183 0.784 -2.250 1.00 98.19 188 GLU A O 1
ATOM 1559 N N . VAL A 1 189 ? -17.322 0.785 -1.021 1.00 98.31 189 VAL A N 1
ATOM 1560 C CA . VAL A 1 189 ? -16.608 -0.154 -1.901 1.00 98.31 189 VAL A CA 1
ATOM 1561 C C . VAL A 1 189 ? -17.287 -1.525 -1.919 1.00 98.31 189 VAL A C 1
ATOM 1563 O O . VAL A 1 189 ? -17.399 -2.150 -2.974 1.00 98.31 189 VAL A O 1
ATOM 1566 N N . LYS A 1 190 ? -17.767 -2.006 -0.770 1.00 98.06 190 LYS A N 1
ATOM 1567 C CA . LYS A 1 190 ? -18.460 -3.292 -0.644 1.00 98.06 190 LYS A CA 1
ATOM 1568 C C . LYS A 1 190 ? -19.763 -3.309 -1.442 1.00 98.06 190 LYS A C 1
ATOM 1570 O O . LYS A 1 190 ? -20.017 -4.287 -2.144 1.00 98.06 190 LYS A O 1
ATOM 1575 N N . SER A 1 191 ? -20.547 -2.234 -1.369 1.00 97.88 191 SER A N 1
ATOM 1576 C CA . SER A 1 191 ? -21.825 -2.106 -2.081 1.00 97.88 191 SER A CA 1
ATOM 1577 C C . SER A 1 191 ? -21.651 -1.856 -3.582 1.00 97.88 191 SER A C 1
ATOM 1579 O O . SER A 1 191 ? -22.329 -2.480 -4.395 1.00 97.88 191 SER A O 1
ATOM 1581 N N . THR A 1 192 ? -20.719 -0.984 -3.970 1.00 97.56 192 THR A N 1
ATOM 1582 C CA . THR A 1 192 ? -20.512 -0.596 -5.377 1.00 97.56 192 THR A CA 1
ATOM 1583 C C . THR A 1 192 ? -19.583 -1.529 -6.143 1.00 97.56 192 THR A C 1
ATOM 1585 O O . THR A 1 192 ? -19.579 -1.505 -7.376 1.00 97.56 192 THR A O 1
ATOM 1588 N N . ARG A 1 193 ? -18.781 -2.333 -5.430 1.00 97.31 193 ARG A N 1
ATOM 1589 C CA . ARG A 1 193 ? -17.707 -3.174 -5.984 1.00 97.31 193 ARG A CA 1
ATOM 1590 C C . ARG A 1 193 ? -16.633 -2.372 -6.721 1.00 97.31 193 ARG A C 1
ATOM 1592 O O . ARG A 1 193 ? -15.942 -2.909 -7.585 1.00 97.31 193 ARG A O 1
ATOM 1599 N N . LYS A 1 194 ? -16.494 -1.084 -6.401 1.00 95.12 194 LYS A N 1
ATOM 1600 C CA . LYS A 1 194 ? -15.581 -0.155 -7.070 1.00 95.12 194 LYS A CA 1
ATOM 1601 C C . LYS A 1 194 ? -14.784 0.624 -6.041 1.00 95.12 194 LYS A C 1
ATOM 1603 O O . LYS A 1 194 ? -15.320 1.026 -5.018 1.00 95.12 194 LYS A O 1
ATOM 1608 N N . MET A 1 195 ? -13.510 0.863 -6.337 1.00 95.25 195 MET A N 1
ATOM 1609 C CA . MET A 1 195 ? -12.725 1.849 -5.601 1.00 95.25 195 MET A CA 1
ATOM 1610 C C . MET A 1 195 ? -12.647 3.170 -6.363 1.00 95.25 195 MET A C 1
ATOM 1612 O O . MET A 1 195 ? -12.765 3.193 -7.586 1.00 95.25 195 MET A O 1
ATOM 1616 N N . SER A 1 196 ? -12.363 4.245 -5.627 1.00 92.44 196 SER A N 1
ATOM 1617 C CA . SER A 1 196 ? -11.971 5.540 -6.187 1.00 92.44 196 SER A CA 1
ATOM 1618 C C . SER A 1 196 ? -10.773 5.394 -7.133 1.00 92.44 196 SER A C 1
ATOM 1620 O O . SER A 1 196 ? -9.774 4.755 -6.796 1.00 92.44 196 SER A O 1
ATOM 1622 N N . ASP A 1 197 ? -10.872 6.026 -8.299 1.00 88.62 197 ASP A N 1
ATOM 1623 C CA . ASP A 1 197 ? -9.808 6.180 -9.293 1.00 88.62 197 ASP A CA 1
ATOM 1624 C C . ASP A 1 197 ? -9.059 7.517 -9.147 1.00 88.62 197 ASP A C 1
ATOM 1626 O O . ASP A 1 197 ? -8.109 7.800 -9.883 1.00 88.62 197 ASP A O 1
ATOM 1630 N N . LYS A 1 198 ? -9.442 8.343 -8.162 1.00 92.25 198 LYS A N 1
ATOM 1631 C CA . LYS A 1 198 ? -8.771 9.612 -7.877 1.00 92.25 198 LYS A CA 1
ATOM 1632 C C . LYS A 1 198 ? -7.313 9.352 -7.535 1.00 92.25 198 LYS A C 1
ATOM 1634 O O . LYS A 1 198 ? -6.994 8.563 -6.648 1.00 92.25 198 LYS A O 1
ATOM 1639 N N . HIS A 1 199 ? -6.418 10.105 -8.164 1.00 87.38 199 HIS A N 1
ATOM 1640 C CA . HIS A 1 199 ? -4.973 9.912 -8.035 1.00 87.38 199 HIS A CA 1
ATOM 1641 C C . HIS A 1 199 ? -4.452 9.889 -6.577 1.00 87.38 199 HIS A C 1
ATOM 1643 O O . HIS A 1 199 ? -3.543 9.123 -6.247 1.00 87.38 199 HIS A O 1
ATOM 1649 N N . SER A 1 200 ? -5.035 10.694 -5.678 1.00 88.50 200 SER A N 1
ATOM 1650 C CA . SER A 1 200 ? -4.697 10.720 -4.241 1.00 88.50 200 SER A CA 1
ATOM 1651 C C . SER A 1 200 ? -5.037 9.423 -3.499 1.00 88.50 200 SER A C 1
ATOM 1653 O O . SER A 1 200 ? -4.443 9.115 -2.459 1.00 88.50 200 SER A O 1
ATOM 1655 N N . ASP A 1 201 ? -5.989 8.665 -4.035 1.00 92.06 201 ASP A N 1
ATOM 1656 C CA . ASP A 1 201 ? -6.540 7.467 -3.421 1.00 92.06 201 ASP A CA 1
ATOM 1657 C C . ASP A 1 201 ? -5.856 6.201 -3.942 1.00 92.06 201 ASP A C 1
ATOM 1659 O O . ASP A 1 201 ? -5.901 5.169 -3.280 1.00 92.06 201 ASP A O 1
ATOM 1663 N N . LEU A 1 202 ? -5.144 6.277 -5.067 1.00 95.12 202 LEU A N 1
ATOM 1664 C CA . LEU A 1 202 ? -4.471 5.127 -5.661 1.00 95.12 202 LEU A CA 1
ATOM 1665 C C . LEU A 1 202 ? -3.299 4.633 -4.806 1.00 95.12 202 LEU A C 1
ATOM 1667 O O . LEU A 1 202 ? -2.420 5.389 -4.374 1.00 95.12 202 LEU A O 1
ATOM 1671 N N . VAL A 1 203 ? -3.257 3.317 -4.596 1.00 95.62 203 VAL A N 1
ATOM 1672 C CA . VAL A 1 203 ? -2.110 2.643 -3.979 1.00 95.62 203 VAL A CA 1
ATOM 1673 C C . VAL A 1 203 ? -0.979 2.579 -5.002 1.00 95.62 203 VAL A C 1
ATOM 1675 O O . VAL A 1 203 ? -1.206 2.246 -6.161 1.00 95.62 203 VAL A O 1
ATOM 1678 N N . LYS A 1 204 ? 0.247 2.917 -4.585 1.00 96.00 204 LYS A N 1
ATOM 1679 C CA . LYS A 1 204 ? 1.428 2.762 -5.443 1.00 96.00 204 LYS A CA 1
ATOM 1680 C C . LYS A 1 204 ? 1.842 1.294 -5.450 1.00 96.00 204 LYS A C 1
ATOM 1682 O O . LYS A 1 204 ? 2.092 0.763 -4.373 1.00 96.00 204 LYS A O 1
ATOM 1687 N N . ILE A 1 205 ? 1.938 0.674 -6.622 1.00 96.75 205 ILE A N 1
ATOM 1688 C CA . ILE A 1 205 ? 2.314 -0.735 -6.778 1.00 96.75 205 ILE A CA 1
ATOM 1689 C C . ILE A 1 205 ? 3.556 -0.845 -7.658 1.00 96.75 205 ILE A C 1
ATOM 1691 O O . ILE A 1 205 ? 3.559 -0.432 -8.814 1.00 96.75 205 ILE A O 1
ATOM 1695 N N . SER A 1 206 ? 4.613 -1.406 -7.089 1.00 95.88 206 SER A N 1
ATOM 1696 C CA . SER A 1 206 ? 5.850 -1.763 -7.778 1.00 95.88 206 SER A CA 1
ATOM 1697 C C . SER A 1 206 ? 5.818 -3.242 -8.176 1.00 95.88 206 SER A C 1
ATOM 1699 O O . SER A 1 206 ? 5.133 -4.038 -7.535 1.00 95.88 206 SER A O 1
ATOM 1701 N N . VAL A 1 207 ? 6.559 -3.616 -9.219 1.00 95.88 207 VAL A N 1
ATOM 1702 C CA . VAL A 1 207 ? 6.579 -4.983 -9.764 1.00 95.88 207 VAL A CA 1
ATOM 1703 C C . VAL A 1 207 ? 7.994 -5.550 -9.673 1.00 95.88 207 VAL A C 1
ATOM 1705 O O . VAL A 1 207 ? 8.908 -5.054 -10.336 1.00 95.88 207 VAL A O 1
ATOM 1708 N N . ALA A 1 208 ? 8.165 -6.582 -8.848 1.00 94.56 208 ALA A N 1
ATOM 1709 C CA . ALA A 1 208 ? 9.424 -7.303 -8.659 1.00 94.56 208 ALA A CA 1
ATOM 1710 C C . ALA A 1 208 ? 9.867 -8.035 -9.937 1.00 94.56 208 ALA A C 1
ATOM 1712 O O . ALA A 1 208 ? 9.110 -8.122 -10.907 1.00 94.56 208 ALA A O 1
ATOM 1713 N N . LYS A 1 209 ? 11.081 -8.597 -9.941 1.00 94.06 209 LYS A N 1
ATOM 1714 C CA . LYS A 1 209 ? 11.654 -9.342 -11.073 1.00 94.06 209 LYS A CA 1
ATOM 1715 C C . LYS A 1 209 ? 10.772 -10.499 -11.529 1.00 94.06 209 LYS A C 1
ATOM 1717 O O . LYS A 1 209 ? 10.608 -10.711 -12.723 1.00 94.06 209 LYS A O 1
ATOM 1722 N N . ASP A 1 210 ? 10.184 -11.210 -10.577 1.00 91.69 210 ASP A N 1
ATOM 1723 C CA . ASP A 1 210 ? 9.327 -12.378 -10.796 1.00 91.69 210 ASP A CA 1
ATOM 1724 C C . ASP A 1 210 ? 7.832 -12.034 -10.920 1.00 91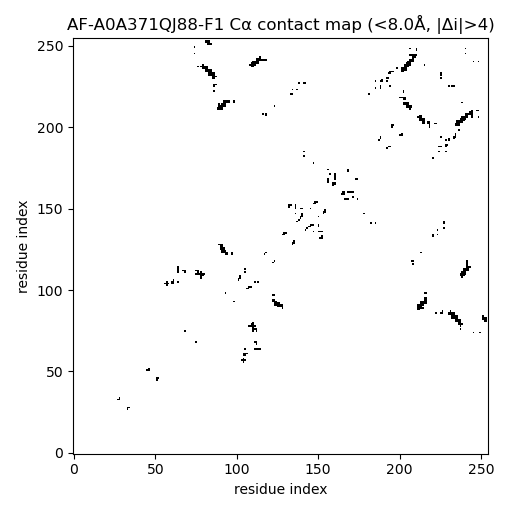.69 210 ASP A C 1
ATOM 1726 O O . ASP A 1 210 ? 6.982 -12.921 -10.891 1.00 91.69 210 ASP A O 1
ATOM 1730 N N . GLY A 1 211 ? 7.494 -10.747 -11.045 1.00 92.62 211 GLY A N 1
ATOM 1731 C CA . GLY A 1 211 ? 6.112 -10.290 -11.164 1.00 92.62 211 GLY A CA 1
ATOM 1732 C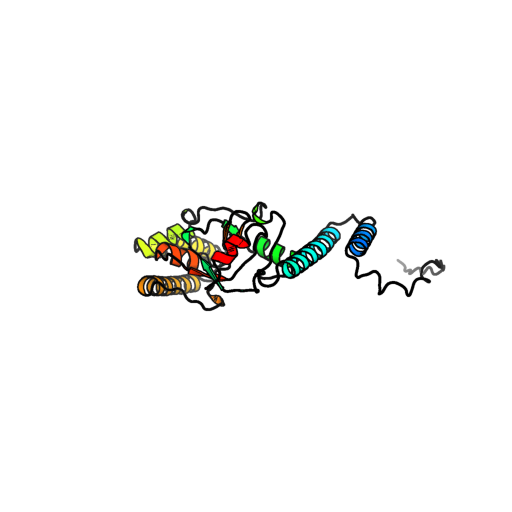 C . GLY A 1 211 ? 5.365 -10.165 -9.834 1.00 92.62 211 GLY A C 1
ATOM 1733 O O . GLY A 1 211 ? 4.195 -9.782 -9.832 1.00 92.62 211 GLY A O 1
ATOM 1734 N N . ARG A 1 212 ? 5.998 -10.425 -8.684 1.00 93.81 212 ARG A N 1
ATOM 1735 C CA . ARG A 1 212 ? 5.375 -10.132 -7.384 1.00 93.81 212 ARG A CA 1
ATOM 1736 C C . ARG A 1 212 ? 5.032 -8.647 -7.249 1.00 93.81 212 ARG A C 1
ATOM 1738 O O . ARG A 1 212 ? 5.812 -7.776 -7.641 1.00 93.81 212 ARG A O 1
ATOM 1745 N N . LEU A 1 213 ? 3.863 -8.363 -6.673 1.00 95.38 213 LEU A N 1
ATOM 1746 C CA . LEU A 1 213 ? 3.379 -6.998 -6.472 1.00 95.38 213 LEU A CA 1
ATOM 1747 C C . LEU A 1 213 ? 3.785 -6.484 -5.091 1.00 95.38 213 LEU A C 1
ATOM 1749 O O . LEU A 1 213 ? 3.513 -7.118 -4.065 1.00 95.38 213 LEU A O 1
ATOM 1753 N N . ILE A 1 214 ? 4.416 -5.312 -5.081 1.00 94.44 214 ILE A N 1
ATOM 1754 C CA . ILE A 1 214 ? 4.944 -4.661 -3.884 1.00 94.44 214 ILE A CA 1
ATOM 1755 C C . ILE A 1 214 ? 4.222 -3.331 -3.696 1.00 94.44 214 ILE A C 1
ATOM 1757 O O . ILE A 1 214 ? 4.370 -2.426 -4.520 1.00 94.44 214 ILE A O 1
ATOM 1761 N N . TRP A 1 215 ? 3.447 -3.177 -2.624 1.00 94.00 215 TRP A N 1
ATOM 1762 C CA . TRP A 1 215 ? 2.799 -1.897 -2.353 1.00 94.00 215 TRP A CA 1
ATOM 1763 C C . TRP A 1 215 ? 3.783 -0.906 -1.723 1.00 94.00 215 TRP A C 1
ATOM 1765 O O . TRP A 1 215 ? 4.712 -1.280 -1.006 1.00 94.00 215 TRP A O 1
ATOM 1775 N N . GLY A 1 216 ? 3.596 0.372 -2.038 1.00 90.69 216 GLY A N 1
ATOM 1776 C CA . GLY A 1 216 ? 4.443 1.453 -1.551 1.00 90.69 216 GLY A CA 1
ATOM 1777 C C . GLY A 1 216 ? 4.212 1.802 -0.076 1.00 90.69 216 GLY A C 1
ATOM 1778 O O . GLY A 1 216 ? 3.473 1.123 0.631 1.00 90.69 216 GLY A O 1
ATOM 1779 N N . PRO A 1 217 ? 4.770 2.925 0.392 1.00 86.12 217 PRO A N 1
ATOM 1780 C CA . PRO A 1 217 ? 4.750 3.251 1.819 1.00 86.12 217 PRO A CA 1
ATOM 1781 C C . PRO A 1 217 ? 3.342 3.446 2.401 1.00 86.12 217 PRO A C 1
ATOM 1783 O O . PRO A 1 217 ? 3.082 3.158 3.572 1.00 86.12 217 PRO A O 1
ATOM 1786 N N . ASP A 1 218 ? 2.413 3.888 1.552 1.00 89.19 218 ASP A N 1
ATOM 1787 C CA . ASP A 1 218 ? 1.036 4.210 1.900 1.00 89.19 218 ASP A CA 1
ATOM 1788 C C . ASP A 1 218 ? 0.024 3.311 1.191 1.00 89.19 218 ASP A C 1
ATOM 1790 O O . ASP A 1 218 ? 0.273 2.744 0.129 1.00 89.19 218 ASP A O 1
ATOM 1794 N N . GLY A 1 219 ? -1.192 3.271 1.741 1.00 92.06 219 GLY A N 1
ATOM 1795 C CA . GLY A 1 219 ? -2.332 2.598 1.115 1.00 92.06 219 GLY A CA 1
ATOM 1796 C C . GLY A 1 219 ? -2.733 1.268 1.741 1.00 92.06 219 GLY A C 1
ATOM 1797 O O . GLY A 1 219 ? -3.677 0.660 1.255 1.00 92.06 219 GLY A O 1
ATOM 1798 N N . ARG A 1 220 ? -2.113 0.865 2.855 1.00 92.56 220 ARG A N 1
ATOM 1799 C CA . ARG A 1 220 ? -2.417 -0.391 3.570 1.00 92.56 220 ARG A CA 1
ATOM 1800 C C . ARG A 1 220 ? -3.916 -0.581 3.845 1.00 92.56 220 ARG A C 1
ATOM 1802 O O . ARG A 1 220 ? -4.471 -1.609 3.493 1.00 92.56 220 ARG A O 1
ATOM 1809 N N . HIS A 1 221 ? -4.607 0.441 4.359 1.00 95.06 221 HIS A N 1
ATOM 1810 C CA . HIS A 1 221 ? -6.062 0.365 4.570 1.00 95.06 221 HIS A CA 1
ATOM 1811 C C . HIS A 1 221 ? -6.850 0.144 3.271 1.00 95.06 221 HIS A C 1
ATOM 1813 O O . HIS A 1 221 ? -7.836 -0.575 3.283 1.00 95.06 221 HIS A O 1
ATOM 1819 N N . ARG A 1 222 ? -6.418 0.719 2.142 1.00 95.81 222 ARG A N 1
ATOM 1820 C CA . ARG A 1 222 ? -7.092 0.535 0.845 1.00 95.81 222 ARG A CA 1
ATOM 1821 C C . ARG A 1 222 ? -6.885 -0.870 0.293 1.00 95.81 222 ARG A C 1
ATOM 1823 O O . ARG A 1 222 ? -7.815 -1.438 -0.261 1.00 95.81 222 ARG A O 1
ATOM 1830 N N . VAL A 1 223 ? -5.706 -1.450 0.519 1.00 95.88 223 VAL A N 1
ATOM 1831 C CA . VAL A 1 223 ? -5.461 -2.872 0.244 1.00 95.88 223 VAL A CA 1
ATOM 1832 C C . VAL A 1 223 ? -6.366 -3.749 1.120 1.00 95.88 223 VAL A C 1
ATOM 1834 O O . VAL A 1 223 ? -7.017 -4.644 0.591 1.00 95.88 223 VAL A O 1
ATOM 1837 N N . CYS A 1 224 ? -6.500 -3.458 2.424 1.00 96.94 224 CYS A N 1
ATOM 1838 C CA . CYS A 1 224 ? -7.462 -4.163 3.286 1.00 96.94 224 CYS A CA 1
ATOM 1839 C C . CYS A 1 224 ? -8.894 -4.050 2.766 1.00 96.94 224 CYS A C 1
ATOM 1841 O O . CYS A 1 224 ? -9.588 -5.058 2.719 1.00 96.94 224 CYS A O 1
ATOM 1843 N N . ILE A 1 225 ? -9.329 -2.849 2.376 1.00 97.94 225 ILE A N 1
ATOM 1844 C CA . ILE A 1 225 ? -10.676 -2.615 1.847 1.00 97.94 225 ILE A CA 1
ATOM 1845 C C . ILE A 1 225 ? -10.900 -3.462 0.593 1.00 97.94 225 ILE A C 1
ATOM 1847 O O . ILE A 1 225 ? -11.884 -4.190 0.538 1.00 97.94 225 ILE A O 1
ATOM 1851 N N . ALA A 1 226 ? -9.975 -3.442 -0.372 1.00 97.44 226 ALA A N 1
ATOM 1852 C CA . ALA A 1 226 ? -10.092 -4.241 -1.591 1.00 97.44 226 ALA A CA 1
ATOM 1853 C C . ALA A 1 226 ? -10.176 -5.750 -1.291 1.00 97.44 226 ALA A C 1
ATOM 1855 O O . ALA A 1 226 ? -11.061 -6.432 -1.806 1.00 97.44 226 ALA A O 1
ATOM 1856 N N . LEU A 1 227 ? -9.302 -6.257 -0.415 1.00 97.06 227 LEU A N 1
ATOM 1857 C CA . LEU A 1 227 ? -9.266 -7.671 -0.030 1.00 97.06 227 LEU A CA 1
ATOM 1858 C C . LEU A 1 227 ? -10.519 -8.111 0.736 1.00 97.06 227 LEU A C 1
ATOM 1860 O O . LEU A 1 227 ? -11.098 -9.143 0.416 1.00 97.06 227 LEU A O 1
ATOM 1864 N N . LEU A 1 228 ? -10.941 -7.348 1.748 1.00 98.06 228 LEU A N 1
ATOM 1865 C CA . LEU A 1 228 ? -12.056 -7.710 2.632 1.00 98.06 228 LEU A CA 1
ATOM 1866 C C . LEU A 1 228 ?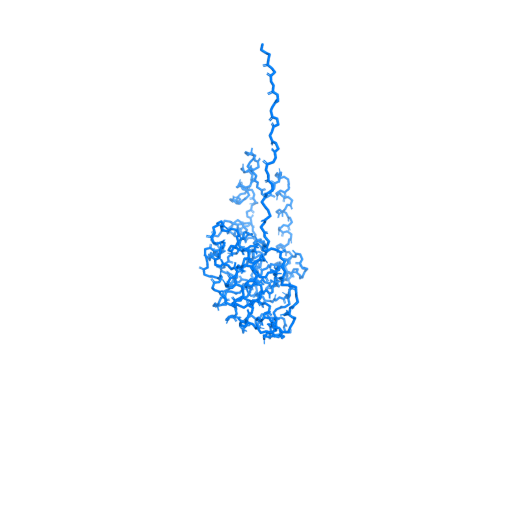 -13.420 -7.445 1.995 1.00 98.06 228 LEU A C 1
ATOM 1868 O O . LEU A 1 228 ? -14.374 -8.156 2.297 1.00 98.06 228 LEU A O 1
ATOM 1872 N N . ALA A 1 229 ? -13.515 -6.476 1.081 1.00 98.06 229 ALA A N 1
ATOM 1873 C CA . ALA A 1 229 ? -14.667 -6.382 0.198 1.00 98.06 229 ALA A CA 1
ATOM 1874 C C . ALA A 1 229 ? -14.685 -7.571 -0.774 1.00 98.06 229 ALA A C 1
ATOM 1876 O O . ALA A 1 229 ? -15.755 -7.972 -1.211 1.00 98.06 229 ALA A O 1
ATOM 1877 N N . GLY A 1 230 ? -13.534 -8.170 -1.095 1.00 97.31 230 GLY A N 1
ATOM 1878 C CA . GLY A 1 230 ? -13.413 -9.309 -2.006 1.00 97.31 230 GLY A CA 1
ATOM 1879 C C . GLY A 1 230 ? -13.355 -8.887 -3.469 1.00 97.31 230 GLY A C 1
ATOM 1880 O O . GLY A 1 230 ? -13.945 -9.556 -4.310 1.00 97.31 230 GLY A O 1
ATOM 1881 N N . LEU A 1 231 ? -12.750 -7.736 -3.774 1.00 97.69 231 LEU A N 1
ATOM 1882 C CA . LEU A 1 231 ? -12.582 -7.262 -5.147 1.00 97.69 231 LEU A CA 1
ATOM 1883 C C . LEU A 1 231 ? -11.609 -8.167 -5.914 1.00 97.69 231 LEU A C 1
ATOM 1885 O O . LEU A 1 231 ? -10.540 -8.498 -5.410 1.00 97.69 231 LEU A O 1
ATOM 1889 N N . GLU A 1 232 ? -11.948 -8.494 -7.159 1.00 96.25 232 GLU A N 1
ATOM 1890 C CA . GLU A 1 232 ? -11.057 -9.225 -8.077 1.00 96.25 232 GLU A CA 1
ATOM 1891 C C . GLU A 1 232 ? -9.989 -8.310 -8.690 1.00 96.25 232 GLU A C 1
ATOM 1893 O O . GLU A 1 232 ? -8.940 -8.760 -9.143 1.00 96.25 232 GLU A O 1
ATOM 1898 N N . SER A 1 233 ? -10.256 -7.003 -8.694 1.00 96.00 233 SER A N 1
ATOM 1899 C CA . SER A 1 233 ? -9.369 -5.997 -9.256 1.00 96.00 233 SER A CA 1
ATOM 1900 C C . SER A 1 233 ? -9.486 -4.669 -8.514 1.00 96.00 233 SER A C 1
ATOM 1902 O O . SER A 1 233 ? -10.583 -4.282 -8.108 1.00 96.00 233 SER A O 1
ATOM 1904 N N . MET A 1 234 ? -8.383 -3.936 -8.395 1.00 95.81 234 MET A N 1
ATOM 1905 C CA . MET A 1 234 ? -8.353 -2.572 -7.869 1.00 95.81 234 MET A CA 1
ATOM 1906 C C . MET A 1 234 ? -7.486 -1.660 -8.752 1.00 95.81 234 MET A C 1
ATOM 1908 O O . MET A 1 234 ? -6.461 -2.115 -9.274 1.00 95.81 234 MET A O 1
ATOM 1912 N N . PRO A 1 235 ? -7.852 -0.375 -8.909 1.00 96.88 235 PRO A N 1
ATOM 1913 C CA . PRO A 1 235 ? -6.982 0.594 -9.549 1.00 96.88 235 PRO A CA 1
ATOM 1914 C C . PRO A 1 235 ? -5.784 0.900 -8.640 1.00 96.88 235 PRO A C 1
ATOM 1916 O O . PRO A 1 235 ? -5.900 1.032 -7.416 1.00 96.88 235 PRO A O 1
ATOM 1919 N N . ALA A 1 236 ? -4.619 1.035 -9.253 1.00 96.75 236 ALA A N 1
ATOM 1920 C CA . ALA A 1 236 ? -3.368 1.384 -8.602 1.00 96.75 236 ALA A CA 1
ATOM 1921 C C . ALA A 1 236 ? -2.565 2.327 -9.495 1.00 96.75 236 ALA A C 1
ATOM 1923 O O . ALA A 1 236 ? -2.790 2.395 -10.697 1.00 96.75 236 ALA A O 1
ATOM 1924 N N . ARG A 1 237 ? -1.604 3.041 -8.914 1.00 95.75 237 ARG A N 1
ATOM 1925 C CA . ARG A 1 237 ? -0.613 3.804 -9.680 1.00 95.75 237 ARG A CA 1
ATOM 1926 C C . ARG A 1 237 ? 0.698 3.039 -9.735 1.00 95.7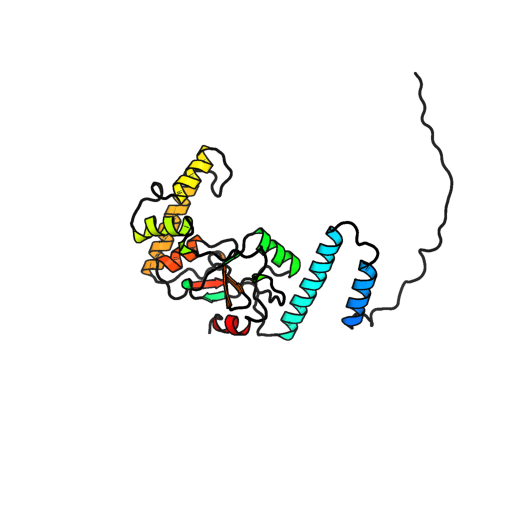5 237 ARG A C 1
ATOM 1928 O O . ARG A 1 237 ? 1.098 2.415 -8.747 1.00 95.75 237 ARG A O 1
ATOM 1935 N N . VAL A 1 238 ? 1.388 3.122 -10.861 1.00 95.75 238 VAL A N 1
ATOM 1936 C CA . VAL A 1 238 ? 2.673 2.459 -11.047 1.00 95.75 238 VAL A CA 1
ATOM 1937 C C . VAL A 1 238 ? 3.721 2.989 -10.061 1.00 95.75 238 VAL A C 1
ATOM 1939 O O . VAL A 1 238 ? 3.860 4.189 -9.818 1.00 95.75 238 VAL A O 1
ATOM 1942 N N . GLY A 1 239 ? 4.454 2.071 -9.445 1.00 95.44 239 GLY A N 1
ATOM 1943 C CA . GLY A 1 239 ? 5.631 2.326 -8.627 1.00 95.44 239 GLY A CA 1
ATOM 1944 C C . GLY A 1 239 ? 6.902 2.122 -9.440 1.00 95.44 239 GLY A C 1
ATOM 1945 O O . GLY A 1 239 ? 7.055 2.694 -10.516 1.00 95.44 239 GLY A O 1
ATOM 1946 N N . PHE A 1 240 ? 7.822 1.319 -8.920 1.00 94.62 240 PHE A N 1
ATOM 1947 C CA . PHE A 1 240 ? 9.036 0.911 -9.624 1.00 94.62 240 PHE A CA 1
ATOM 1948 C C . PHE A 1 240 ? 8.834 -0.443 -10.302 1.00 94.62 240 PHE A C 1
ATOM 1950 O O . PHE A 1 240 ? 8.102 -1.293 -9.803 1.00 94.62 240 PHE A O 1
ATOM 1957 N N . ILE A 1 241 ? 9.484 -0.660 -11.438 1.00 95.50 241 ILE A N 1
ATOM 1958 C CA . ILE A 1 241 ? 9.347 -1.895 -12.209 1.00 95.50 241 ILE A CA 1
ATOM 1959 C C . ILE A 1 241 ? 10.719 -2.506 -12.403 1.00 95.50 241 ILE A C 1
ATOM 1961 O O . ILE A 1 241 ? 11.651 -1.831 -12.843 1.00 95.50 241 ILE A O 1
ATOM 1965 N N . HIS A 1 242 ? 10.859 -3.787 -12.092 1.00 94.62 242 HIS A N 1
ATOM 1966 C CA . HIS A 1 242 ? 12.042 -4.528 -12.485 1.00 94.62 242 HIS A CA 1
ATOM 1967 C C . HIS A 1 242 ? 12.026 -4.777 -14.001 1.00 94.62 242 HIS A C 1
ATOM 1969 O O . HIS A 1 242 ? 11.022 -5.193 -14.559 1.00 94.62 242 HIS A O 1
ATOM 1975 N N . PHE A 1 243 ? 13.140 -4.543 -14.692 1.00 94.62 243 PHE A N 1
ATOM 1976 C CA . PHE A 1 243 ? 13.203 -4.644 -16.156 1.00 94.62 243 PHE A CA 1
ATOM 1977 C C . PHE A 1 243 ? 12.696 -5.991 -16.696 1.00 94.62 243 PHE A C 1
ATOM 1979 O O . PHE A 1 243 ? 11.972 -6.025 -17.684 1.00 94.62 243 PHE A O 1
ATOM 1986 N N . GLU A 1 244 ? 13.033 -7.089 -16.021 1.00 94.31 244 GLU A N 1
ATOM 1987 C CA . GLU A 1 244 ? 12.600 -8.437 -16.417 1.00 94.31 244 GLU A CA 1
ATOM 1988 C C . GLU A 1 244 ? 11.091 -8.688 -16.257 1.00 94.31 244 GLU A C 1
ATOM 1990 O O . GLU A 1 244 ? 10.572 -9.614 -16.870 1.00 94.31 244 GLU A O 1
ATOM 1995 N N . SER A 1 245 ? 10.367 -7.863 -15.494 1.00 95.31 245 SER A N 1
ATOM 1996 C CA . SER A 1 245 ? 8.912 -7.978 -15.345 1.00 95.31 245 SER A CA 1
ATOM 1997 C C . SER A 1 245 ? 8.132 -7.039 -16.262 1.00 95.31 245 SER A C 1
ATOM 1999 O O . SER A 1 245 ? 6.918 -6.905 -16.105 1.00 95.31 245 SER A O 1
ATOM 2001 N N . LEU A 1 246 ? 8.790 -6.412 -17.246 1.00 93.88 246 LEU A N 1
ATOM 2002 C CA . LEU A 1 246 ? 8.146 -5.454 -18.144 1.00 93.88 246 LEU A CA 1
ATOM 2003 C C . LEU A 1 246 ? 6.968 -6.072 -18.907 1.00 93.88 246 LEU A C 1
ATOM 2005 O O . LEU A 1 246 ? 5.908 -5.454 -18.956 1.00 93.88 246 LEU A O 1
ATOM 2009 N N . ASP A 1 247 ? 7.120 -7.291 -19.432 1.00 93.69 247 ASP A N 1
ATOM 2010 C CA . ASP A 1 247 ? 6.047 -7.9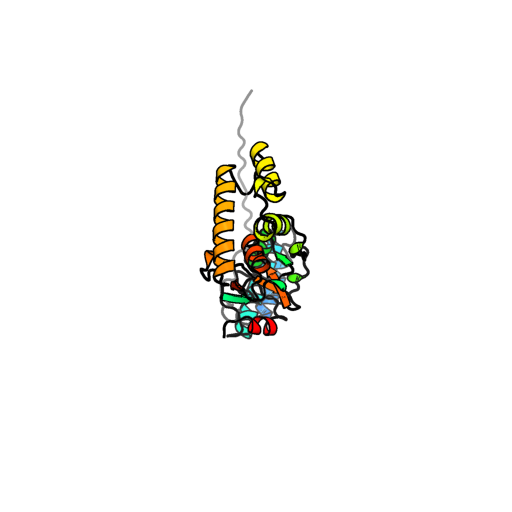95 -20.148 1.00 93.69 247 ASP A CA 1
ATOM 2011 C C . ASP A 1 247 ? 4.858 -8.295 -19.230 1.00 93.69 247 ASP A C 1
ATOM 2013 O O . ASP A 1 247 ? 3.705 -8.068 -19.598 1.00 93.69 247 ASP A O 1
ATOM 2017 N N . TYR A 1 248 ? 5.131 -8.735 -17.998 1.00 94.38 248 TYR A N 1
ATOM 2018 C CA . TYR A 1 248 ? 4.090 -8.961 -16.999 1.00 94.38 248 TYR A CA 1
ATOM 2019 C C . TYR A 1 248 ? 3.381 -7.654 -16.624 1.00 94.38 248 TYR A C 1
ATOM 2021 O O . TYR A 1 248 ? 2.153 -7.616 -16.563 1.00 94.38 248 TYR A O 1
ATOM 2029 N N . PHE A 1 249 ? 4.121 -6.556 -16.455 1.00 95.19 249 PHE A N 1
ATOM 2030 C CA . PHE A 1 249 ? 3.547 -5.232 -16.222 1.00 95.19 249 PHE A CA 1
ATOM 2031 C C . PHE A 1 249 ? 2.623 -4.780 -17.362 1.00 95.19 249 PHE A C 1
ATOM 2033 O O . PHE A 1 249 ? 1.556 -4.234 -17.081 1.00 95.19 249 PHE A O 1
ATOM 2040 N N . GLN A 1 250 ? 2.961 -5.052 -18.632 1.00 94.00 250 GLN A N 1
ATOM 2041 C CA . GLN A 1 250 ? 2.081 -4.693 -19.756 1.00 94.00 250 GLN A CA 1
ATOM 2042 C C . GLN A 1 250 ? 0.685 -5.328 -19.635 1.00 94.00 250 GLN A C 1
ATOM 2044 O O . GLN A 1 250 ? -0.283 -4.756 -20.129 1.00 94.00 250 GLN A O 1
ATOM 2049 N N . THR A 1 251 ? 0.549 -6.473 -18.955 1.00 94.00 251 THR A N 1
ATOM 2050 C CA . THR A 1 251 ? -0.756 -7.126 -18.741 1.00 94.00 251 THR A CA 1
ATOM 2051 C C . THR A 1 251 ? -1.675 -6.374 -17.771 1.00 94.00 251 THR A C 1
ATOM 2053 O O . THR A 1 251 ? -2.880 -6.604 -17.791 1.00 94.00 251 THR A O 1
ATOM 2056 N N . MET A 1 252 ? -1.125 -5.474 -16.947 1.00 94.56 252 MET A N 1
ATOM 2057 C CA . MET A 1 252 ? -1.861 -4.686 -15.945 1.00 94.56 252 MET A CA 1
ATOM 2058 C C . MET A 1 252 ? -2.304 -3.317 -16.463 1.00 94.56 252 MET A C 1
ATOM 2060 O O . MET A 1 252 ? -3.093 -2.629 -15.808 1.00 94.56 252 MET A O 1
ATOM 2064 N N . ARG A 1 253 ? -1.765 -2.882 -17.607 1.00 91.25 253 ARG A N 1
ATOM 2065 C CA . ARG A 1 253 ? -2.176 -1.632 -18.244 1.00 91.25 253 ARG A CA 1
ATOM 2066 C C . ARG A 1 253 ? -3.646 -1.740 -18.634 1.00 91.25 253 ARG A C 1
ATOM 2068 O O . ARG A 1 253 ? -4.070 -2.766 -19.166 1.00 91.25 253 ARG A O 1
ATOM 2075 N N . PHE A 1 254 ? -4.411 -0.684 -18.362 1.00 70.50 254 PHE A N 1
ATOM 2076 C CA . PHE A 1 254 ? -5.778 -0.575 -18.865 1.00 70.50 254 PHE A CA 1
ATOM 2077 C C . PHE A 1 254 ? -5.760 -0.776 -20.387 1.00 70.50 254 PHE A C 1
ATOM 2079 O O . PHE A 1 254 ? -5.029 -0.078 -21.092 1.00 70.50 254 PHE A O 1
ATOM 2086 N N . LYS A 1 255 ? -6.523 -1.761 -20.867 1.00 53.03 255 LYS A N 1
ATOM 2087 C CA . LYS A 1 255 ? -6.883 -1.882 -22.282 1.00 53.03 255 LYS A CA 1
ATOM 2088 C C . LYS A 1 255 ? -8.171 -1.122 -22.541 1.00 53.03 255 LYS A C 1
ATOM 2090 O O . LYS A 1 255 ? -9.061 -1.197 -21.664 1.00 53.03 255 LYS A O 1
#

Solvent-accessible surface area (backbone atoms only — not comparable to full-atom values): 14732 Å² total; per-residue (Å²): 136,80,86,83,91,78,88,84,82,86,79,90,79,89,74,92,79,87,67,90,86,80,88,89,72,81,83,57,74,81,39,70,65,54,51,50,53,51,51,55,63,66,51,69,83,59,83,72,66,78,64,58,58,52,57,48,51,24,54,51,42,26,51,51,30,51,52,47,41,63,73,52,44,89,74,42,58,52,66,60,36,66,29,48,42,50,58,84,58,50,41,30,39,27,45,62,69,43,52,50,48,48,24,63,28,45,73,33,95,24,22,42,53,37,85,63,79,63,68,74,36,98,53,40,50,74,44,69,59,75,75,36,62,65,37,47,30,49,43,39,32,78,74,69,67,46,58,62,79,77,21,66,53,45,45,52,52,51,52,28,54,77,70,70,44,92,61,100,53,90,44,70,67,58,46,51,58,52,49,55,53,46,52,54,52,40,54,51,30,50,75,68,72,50,77,71,78,50,78,91,66,37,32,32,39,21,33,27,57,87,55,49,29,26,37,39,67,55,48,66,69,58,52,41,39,40,54,75,56,60,47,76,59,43,65,25,21,36,20,47,32,23,51,80,16,48,73,62,50,59,71,27,46,76,126

Sequence (255 aa):
MTSFYKHQTFSQITNPAYSVFRVKTVNQLNNPENLAKMLVKRTFDHIYNGSLSKAVNRKINLYKTKILHSKIGNLAPVPDEIITIDPTKICGHMDVETASSFQFFTGYSSGAVIHYEWDKAKDVEYVNFQNLELFKSCKRRWIHGCSWEETELYQFYVECLNNGIPCRFNTIKELEERYEKLDQIFEEVKSTRKMSDKHSDLVKISVAKDGRLIWGPDGRHRVCIALLAGLESMPARVGFIHFESLDYFQTMRFK